Protein AF-A0A6P1A971-F1 (afdb_monomer)

Mean predicted aligned error: 12.28 Å

Sequence (184 aa):
MSAILVPFVPIRNNEQSSGISKDYGKLERASTLAREHYDSRLSNFSELIFLELVNCQSFEDLKKRIHNISEKIEDGERVLNNIDLKFLSSTLRYSNCLFFSIFVQLLEPMLENQYYNQFAQSMVRLLLVDNRATARYAALEIIGSGLGTSQVADNLLREALFFLKDETEIYISKYLERLKGTDG

pLDDT: mean 81.29, std 18.76, range [33.47, 98.12]

Structure (mmCIF, N/CA/C/O backbone):
data_AF-A0A6P1A971-F1
#
_entry.id   AF-A0A6P1A971-F1
#
loop_
_atom_site.group_PDB
_atom_site.id
_atom_site.type_symbol
_atom_site.label_atom_id
_atom_site.label_alt_id
_atom_site.label_comp_id
_atom_site.label_asym_id
_atom_site.label_entity_id
_atom_site.label_seq_id
_atom_site.pdbx_PDB_ins_code
_atom_site.Cartn_x
_atom_site.Cartn_y
_atom_site.Cartn_z
_atom_site.occupancy
_atom_site.B_iso_or_equiv
_atom_site.auth_seq_id
_atom_site.auth_comp_id
_atom_site.auth_asym_id
_atom_site.auth_atom_id
_atom_site.pdbx_PDB_model_num
ATOM 1 N N . MET A 1 1 ? -6.879 -27.256 -25.816 1.00 40.03 1 MET A N 1
ATOM 2 C CA . MET A 1 1 ? -6.198 -26.074 -26.386 1.00 40.03 1 MET A CA 1
ATOM 3 C C . MET A 1 1 ? -5.009 -26.584 -27.176 1.00 40.03 1 MET A C 1
ATOM 5 O O . MET A 1 1 ? -4.079 -27.106 -26.578 1.00 40.03 1 MET A O 1
ATOM 9 N N . SER A 1 2 ? -5.119 -26.578 -28.504 1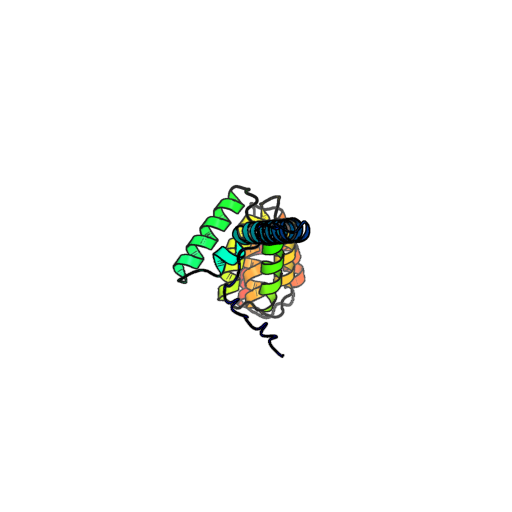.00 33.47 2 SER A N 1
ATOM 10 C CA . SER A 1 2 ? -4.158 -27.217 -29.411 1.00 33.47 2 SER A CA 1
ATOM 11 C C . SER A 1 2 ? -2.983 -26.285 -29.686 1.00 33.47 2 SER A C 1
ATOM 13 O O . SER A 1 2 ? -3.183 -25.181 -30.186 1.00 33.47 2 SER A O 1
ATOM 15 N N . ALA A 1 3 ? -1.771 -26.733 -29.364 1.00 37.16 3 ALA A N 1
ATOM 16 C CA . ALA A 1 3 ? -0.545 -26.057 -29.761 1.00 37.16 3 ALA A CA 1
ATOM 17 C C . ALA A 1 3 ? -0.317 -26.306 -31.260 1.00 37.16 3 ALA A C 1
ATOM 19 O O . ALA A 1 3 ? -0.236 -27.456 -31.694 1.00 37.16 3 ALA A O 1
ATOM 20 N N . ILE A 1 4 ? -0.240 -25.243 -32.059 1.00 35.34 4 ILE A N 1
ATOM 21 C CA . ILE A 1 4 ? 0.144 -25.346 -33.468 1.00 35.34 4 ILE A CA 1
ATOM 22 C C . ILE A 1 4 ? 1.674 -25.404 -33.503 1.00 35.34 4 ILE A C 1
ATOM 24 O O . ILE A 1 4 ? 2.349 -24.382 -33.409 1.00 35.34 4 ILE A O 1
ATOM 28 N N . LEU A 1 5 ? 2.218 -26.619 -33.593 1.00 35.56 5 LEU A N 1
ATOM 29 C CA . LEU A 1 5 ? 3.606 -26.859 -33.981 1.00 35.56 5 LEU A CA 1
ATOM 30 C C . LEU A 1 5 ? 3.756 -26.506 -35.464 1.00 35.56 5 LEU A C 1
ATOM 32 O O . LEU A 1 5 ? 3.199 -27.183 -36.327 1.00 35.56 5 LEU A O 1
ATOM 36 N N . VAL A 1 6 ? 4.516 -25.455 -35.765 1.00 36.34 6 VAL A N 1
ATOM 37 C CA . VAL A 1 6 ? 4.974 -25.183 -37.131 1.00 36.34 6 VAL A CA 1
ATOM 38 C C . VAL A 1 6 ? 6.186 -26.087 -37.394 1.00 36.34 6 VAL A C 1
ATOM 40 O O . VAL A 1 6 ? 7.139 -26.041 -36.613 1.00 36.34 6 VAL A O 1
ATOM 43 N N . PRO A 1 7 ? 6.182 -26.939 -38.434 1.00 37.41 7 PRO A N 1
ATOM 44 C CA . PRO A 1 7 ? 7.287 -27.855 -38.674 1.00 37.41 7 PRO A CA 1
ATOM 45 C C . PRO A 1 7 ? 8.508 -27.098 -39.205 1.00 37.41 7 PRO A C 1
ATOM 47 O O . PRO A 1 7 ? 8.427 -26.331 -40.163 1.00 37.41 7 PRO A O 1
ATOM 50 N N . PHE A 1 8 ? 9.657 -27.354 -38.582 1.00 37.41 8 PHE A N 1
ATOM 51 C CA . PHE A 1 8 ? 10.965 -26.912 -39.049 1.00 37.41 8 PHE A CA 1
ATOM 52 C C . PHE A 1 8 ? 11.361 -27.781 -40.251 1.00 37.41 8 PHE A C 1
ATOM 54 O O . PHE A 1 8 ? 11.625 -28.973 -40.097 1.00 37.41 8 PHE A O 1
ATOM 61 N N . VAL A 1 9 ? 11.365 -27.211 -41.456 1.00 35.94 9 VAL A N 1
ATOM 62 C CA . VAL A 1 9 ? 11.841 -27.898 -42.665 1.00 35.94 9 VAL A CA 1
ATOM 63 C C . VAL A 1 9 ? 13.307 -27.516 -42.879 1.00 35.94 9 VAL A C 1
ATOM 65 O O . VAL A 1 9 ? 13.581 -26.350 -43.170 1.00 35.94 9 VAL A O 1
ATOM 68 N N . PRO A 1 10 ? 14.273 -28.443 -42.744 1.00 36.91 10 PRO A N 1
ATOM 69 C CA . PRO A 1 10 ? 15.661 -28.139 -43.053 1.00 36.91 10 PRO A CA 1
ATOM 70 C C . PRO A 1 10 ? 15.838 -28.093 -44.576 1.00 36.91 10 PRO A C 1
ATOM 72 O O . PRO A 1 10 ? 15.641 -29.091 -45.271 1.00 36.91 10 PRO A O 1
ATOM 75 N N . ILE A 1 11 ? 16.211 -26.927 -45.102 1.00 41.53 11 ILE A N 1
ATOM 76 C CA . ILE A 1 11 ? 16.534 -26.749 -46.520 1.00 41.53 11 ILE A CA 1
ATOM 77 C C . ILE A 1 11 ? 17.904 -27.392 -46.776 1.00 41.53 11 ILE A C 1
ATOM 79 O O . ILE A 1 11 ? 18.927 -26.933 -46.271 1.00 41.53 11 ILE A O 1
ATOM 83 N N . ARG A 1 12 ? 17.920 -28.483 -47.552 1.00 35.75 12 ARG A N 1
ATOM 84 C CA . ARG A 1 12 ? 19.145 -29.054 -48.127 1.00 35.75 12 ARG A CA 1
ATOM 85 C C . ARG A 1 12 ? 19.678 -28.101 -49.196 1.00 35.75 12 ARG A C 1
ATOM 87 O O . ARG A 1 12 ? 18.977 -27.804 -50.157 1.00 35.75 12 ARG A O 1
ATOM 94 N N . ASN A 1 13 ? 20.930 -27.682 -49.031 1.00 51.44 13 ASN A N 1
ATOM 95 C CA . ASN A 1 13 ? 21.699 -26.982 -50.053 1.00 51.44 13 ASN A CA 1
ATOM 96 C C . ASN A 1 13 ? 21.811 -27.845 -51.311 1.00 51.44 13 ASN A C 1
ATOM 98 O O . ASN A 1 13 ? 22.327 -28.959 -51.236 1.00 51.44 13 ASN A O 1
ATOM 102 N N . ASN A 1 14 ? 21.398 -27.302 -52.451 1.00 39.72 14 ASN A N 1
ATOM 103 C CA . ASN A 1 14 ? 22.115 -27.506 -53.699 1.00 39.72 14 ASN A CA 1
ATOM 104 C C . ASN A 1 14 ? 21.774 -26.400 -54.702 1.00 39.72 14 ASN A C 1
ATOM 106 O O . ASN A 1 14 ? 20.627 -25.984 -54.819 1.00 39.72 14 ASN A O 1
ATOM 110 N N . GLU A 1 15 ? 22.822 -26.005 -55.421 1.00 38.22 15 GLU A N 1
ATOM 111 C CA . GLU A 1 15 ? 22.854 -25.184 -56.633 1.00 38.22 15 GLU A CA 1
ATOM 112 C C . GLU A 1 15 ? 22.905 -23.656 -56.468 1.00 38.22 15 GLU A C 1
ATOM 114 O O . GLU A 1 15 ? 21.970 -22.958 -56.080 1.00 38.22 15 GLU A O 1
ATOM 119 N N . GLN A 1 16 ? 24.090 -23.151 -56.823 1.00 47.94 16 GLN A N 1
ATOM 120 C CA . GLN A 1 16 ? 24.422 -21.760 -57.072 1.00 47.94 16 GLN A CA 1
ATOM 121 C C . GLN A 1 16 ? 23.465 -21.167 -58.117 1.00 47.94 16 GLN A C 1
ATOM 123 O O . GLN A 1 16 ? 23.541 -21.499 -59.297 1.00 47.94 16 GLN A O 1
ATOM 128 N N . SER A 1 17 ? 22.633 -20.213 -57.706 1.00 42.00 17 SER A N 1
ATOM 129 C CA . SER A 1 17 ? 22.129 -19.185 -58.615 1.00 42.00 17 SER A CA 1
ATOM 130 C C . SER A 1 17 ? 22.307 -17.819 -57.955 1.00 42.00 17 SER A C 1
ATOM 132 O O . SER A 1 17 ? 21.813 -17.548 -56.861 1.00 42.00 17 SER A O 1
ATOM 134 N N . SER A 1 18 ? 23.097 -16.963 -58.599 1.00 50.31 18 SER A N 1
ATOM 135 C CA . SER A 1 18 ? 23.403 -15.599 -58.166 1.00 50.31 18 SER A CA 1
ATOM 136 C C . SER A 1 18 ? 22.252 -14.648 -58.507 1.00 50.31 18 SER A C 1
ATOM 138 O O . SER A 1 18 ? 22.423 -13.671 -59.235 1.00 50.31 18 SER A O 1
ATOM 140 N N . GLY A 1 19 ? 21.055 -14.959 -58.018 1.00 45.16 19 GLY A N 1
ATOM 141 C CA . GLY A 1 19 ? 19.863 -14.142 -58.190 1.00 45.16 19 GLY A CA 1
ATOM 142 C C . GLY A 1 19 ? 19.277 -13.812 -56.832 1.00 45.16 19 GLY A C 1
ATOM 143 O O . GLY A 1 19 ? 18.366 -14.497 -56.377 1.00 45.16 19 GLY A O 1
ATOM 144 N N . ILE A 1 20 ? 19.778 -12.761 -56.176 1.00 54.09 20 ILE A N 1
ATOM 145 C CA . ILE A 1 20 ? 19.080 -12.182 -55.024 1.00 54.09 20 ILE A CA 1
ATOM 146 C C . ILE A 1 20 ? 17.772 -11.611 -55.576 1.00 54.09 20 ILE A C 1
ATOM 148 O O . ILE A 1 20 ? 17.730 -10.510 -56.129 1.00 54.09 20 ILE A O 1
ATOM 152 N N . SER A 1 21 ? 16.708 -12.413 -55.510 1.00 60.31 21 SER A N 1
ATOM 153 C CA . SER A 1 21 ? 15.365 -11.990 -55.884 1.00 60.31 21 SER A CA 1
ATOM 154 C C . SER A 1 21 ? 15.024 -10.719 -55.106 1.00 60.31 21 SER A C 1
ATOM 156 O O . SER A 1 21 ? 15.310 -10.620 -53.910 1.00 60.31 21 SER A O 1
ATOM 158 N N . LYS A 1 22 ? 14.364 -9.753 -55.759 1.00 58.91 22 LYS A N 1
ATOM 159 C CA . LYS A 1 22 ? 13.812 -8.554 -55.097 1.00 58.91 22 LYS A CA 1
ATOM 160 C C . LYS A 1 22 ? 12.940 -8.912 -53.886 1.00 58.91 22 LYS A C 1
ATOM 162 O O . LYS A 1 22 ? 12.751 -8.073 -53.009 1.00 58.91 22 LYS A O 1
ATOM 167 N N . ASP A 1 23 ? 12.435 -10.140 -53.831 1.00 63.16 23 ASP A N 1
ATOM 168 C CA . ASP A 1 23 ? 11.626 -10.644 -52.729 1.00 63.16 23 ASP A CA 1
ATOM 169 C C . ASP A 1 23 ? 12.459 -11.118 -51.531 1.00 63.16 23 ASP A C 1
ATOM 171 O O . ASP A 1 23 ? 11.986 -10.997 -50.405 1.00 63.16 23 ASP A O 1
ATOM 175 N N . TYR A 1 24 ? 13.723 -11.522 -51.722 1.00 67.56 24 TYR A N 1
ATOM 176 C CA . TYR A 1 24 ? 14.636 -11.822 -50.611 1.00 67.56 24 TYR A CA 1
ATOM 177 C C . TYR A 1 24 ? 14.925 -10.563 -49.784 1.00 67.56 24 TYR A C 1
ATOM 179 O O . TYR A 1 24 ? 14.773 -10.571 -48.567 1.00 67.56 24 TYR A O 1
ATOM 187 N N . GLY A 1 25 ? 15.216 -9.435 -50.444 1.00 72.81 25 GLY A N 1
ATOM 188 C CA . GLY A 1 25 ? 15.437 -8.158 -49.753 1.00 72.81 25 GLY A CA 1
ATOM 189 C C . GLY A 1 25 ? 14.187 -7.606 -49.051 1.00 72.81 25 GLY A C 1
ATOM 190 O O . GLY A 1 25 ? 14.301 -6.897 -48.053 1.00 72.81 25 GLY A 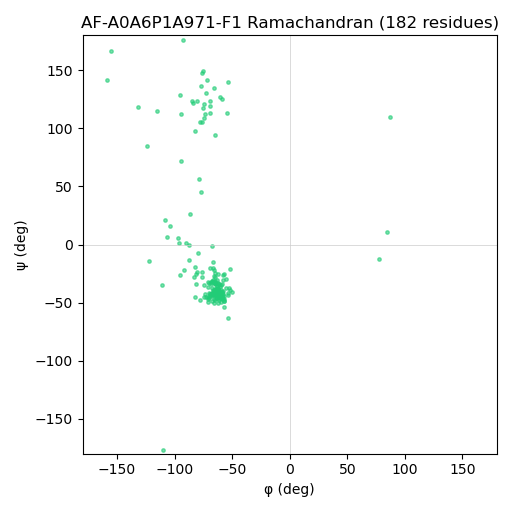O 1
ATOM 191 N N . LYS A 1 26 ? 12.978 -7.936 -49.531 1.00 79.12 26 LYS A N 1
ATOM 192 C CA . LYS A 1 26 ? 11.725 -7.611 -48.823 1.00 79.12 26 LYS A CA 1
ATOM 193 C C . LYS A 1 26 ? 11.531 -8.501 -47.597 1.00 79.12 26 LYS A C 1
ATOM 195 O O . LYS A 1 26 ? 11.128 -7.993 -46.555 1.00 79.12 26 LYS A O 1
ATOM 200 N N . LEU A 1 27 ? 11.819 -9.797 -47.724 1.00 71.94 27 LEU A N 1
ATOM 201 C CA . LEU A 1 27 ? 11.714 -10.765 -46.634 1.00 71.94 27 LEU A CA 1
ATOM 202 C C . LEU A 1 27 ? 12.703 -10.439 -45.508 1.00 71.94 27 LEU A C 1
ATOM 204 O O . LEU A 1 27 ? 12.327 -10.435 -44.342 1.00 71.94 27 LEU A O 1
ATOM 208 N N . GLU A 1 28 ? 13.938 -10.088 -45.863 1.00 76.06 28 GLU A N 1
ATOM 209 C CA . GLU A 1 28 ? 14.978 -9.680 -44.919 1.00 76.06 28 GLU A CA 1
ATOM 210 C C . GLU A 1 28 ? 14.586 -8.396 -44.176 1.00 76.06 28 GLU A C 1
ATOM 212 O O . GLU A 1 28 ? 14.614 -8.372 -42.950 1.00 76.06 28 GLU A O 1
ATOM 217 N N . ARG A 1 29 ? 14.090 -7.364 -44.877 1.00 80.69 29 ARG A N 1
ATOM 218 C CA . ARG A 1 29 ? 13.573 -6.145 -44.223 1.00 80.69 29 ARG A CA 1
ATOM 219 C C . ARG A 1 29 ? 12.376 -6.419 -43.320 1.00 80.69 29 ARG A C 1
ATOM 221 O O . ARG A 1 29 ? 12.309 -5.860 -42.232 1.00 80.69 29 ARG A O 1
ATOM 228 N N . ALA A 1 30 ? 11.435 -7.258 -43.752 1.00 77.44 30 ALA A N 1
ATOM 229 C CA . ALA A 1 30 ? 10.282 -7.628 -42.936 1.00 77.44 30 ALA A CA 1
ATOM 230 C C . ALA A 1 30 ? 10.710 -8.400 -41.677 1.00 77.44 30 ALA A C 1
ATOM 232 O O . ALA A 1 30 ? 10.185 -8.141 -40.598 1.00 77.44 30 ALA A O 1
ATOM 233 N N . SER A 1 31 ? 11.698 -9.292 -41.798 1.00 72.62 31 SER A N 1
ATOM 234 C CA . SER A 1 31 ? 12.286 -10.020 -40.671 1.00 72.62 31 SER A CA 1
ATOM 235 C C . SER A 1 31 ? 13.011 -9.085 -39.703 1.00 72.62 31 SER A C 1
ATOM 237 O O . SER A 1 31 ? 12.844 -9.219 -38.493 1.00 72.62 31 SER A O 1
ATOM 239 N N . THR A 1 32 ? 13.793 -8.129 -40.209 1.00 84.12 32 THR A N 1
ATOM 240 C CA . THR A 1 32 ? 14.498 -7.143 -39.379 1.00 84.12 32 THR A CA 1
ATOM 241 C C . THR A 1 32 ? 13.516 -6.227 -38.657 1.00 84.12 32 THR A C 1
ATOM 243 O O . THR A 1 32 ? 13.604 -6.105 -37.443 1.00 84.12 32 THR A O 1
ATOM 246 N N . LEU A 1 33 ? 12.506 -5.690 -39.349 1.00 84.75 33 LEU A N 1
ATOM 247 C CA . LEU A 1 33 ? 11.461 -4.867 -38.728 1.00 84.75 33 LEU A CA 1
ATOM 248 C C . LEU A 1 33 ? 10.651 -5.646 -37.685 1.00 84.75 33 LEU A C 1
ATOM 250 O O . LEU A 1 33 ? 10.326 -5.111 -36.628 1.00 84.75 33 LEU A O 1
ATOM 254 N N . ALA A 1 34 ? 10.330 -6.915 -37.952 1.00 70.44 34 ALA A N 1
ATOM 255 C CA . ALA A 1 34 ? 9.643 -7.768 -36.986 1.00 70.44 34 ALA A CA 1
ATOM 256 C C . ALA A 1 34 ? 10.504 -8.019 -35.740 1.00 70.44 34 ALA A C 1
ATOM 258 O O . ALA A 1 34 ? 9.979 -8.017 -34.627 1.00 70.44 34 ALA A O 1
ATOM 259 N N . ARG A 1 35 ? 11.818 -8.193 -35.920 1.00 70.25 35 ARG A N 1
ATOM 260 C CA . ARG A 1 35 ? 12.777 -8.378 -34.830 1.00 70.25 35 ARG A CA 1
ATOM 261 C C . ARG A 1 35 ? 12.983 -7.098 -34.025 1.00 70.25 35 ARG A C 1
ATOM 263 O O . ARG A 1 35 ? 12.866 -7.151 -32.814 1.00 70.25 35 ARG A O 1
ATOM 270 N N . GLU A 1 36 ? 13.160 -5.950 -34.669 1.00 76.06 36 GLU A N 1
ATOM 271 C CA . GLU A 1 36 ? 13.239 -4.638 -34.007 1.00 76.06 36 GLU A CA 1
ATOM 272 C C . GLU A 1 36 ? 11.951 -4.311 -33.237 1.00 76.06 36 GLU A C 1
ATOM 274 O O . GLU A 1 36 ? 11.985 -3.826 -32.106 1.00 76.06 36 GLU A O 1
ATOM 279 N N . HIS A 1 37 ? 10.788 -4.630 -33.809 1.00 69.94 37 HIS A N 1
ATOM 280 C CA . HIS A 1 37 ? 9.503 -4.475 -33.131 1.00 69.94 37 HIS A CA 1
ATOM 281 C C . HIS A 1 37 ? 9.345 -5.445 -31.943 1.00 69.94 37 HIS A C 1
ATOM 283 O O . HIS A 1 37 ? 8.697 -5.116 -30.951 1.00 69.94 37 HIS A O 1
ATOM 289 N N . TYR A 1 38 ? 9.930 -6.641 -32.015 1.00 60.09 38 TYR A N 1
ATOM 290 C CA . TYR A 1 38 ? 9.940 -7.595 -30.905 1.00 60.09 38 TYR A CA 1
ATOM 291 C C . TYR A 1 38 ? 10.920 -7.179 -29.799 1.00 60.09 38 TYR A C 1
ATOM 293 O O . TYR A 1 38 ? 10.537 -7.153 -28.631 1.00 60.09 38 TYR A O 1
ATOM 301 N N . ASP A 1 39 ? 12.133 -6.771 -30.165 1.00 61.28 39 ASP A N 1
ATOM 302 C CA . ASP A 1 39 ? 13.189 -6.340 -29.248 1.00 61.28 39 ASP A CA 1
ATOM 303 C C . ASP A 1 39 ? 12.808 -5.031 -28.537 1.00 61.28 39 ASP A C 1
ATOM 305 O O . ASP A 1 39 ? 12.990 -4.924 -27.329 1.00 61.28 39 ASP A O 1
ATOM 309 N N . SER A 1 40 ? 12.167 -4.081 -29.232 1.00 62.94 40 SER A N 1
ATOM 310 C CA . SER A 1 40 ? 11.607 -2.866 -28.608 1.00 62.94 40 SER A CA 1
ATOM 311 C C . SER A 1 40 ? 10.430 -3.153 -27.672 1.00 62.94 40 SER A C 1
ATOM 313 O O . SER A 1 40 ? 10.237 -2.464 -26.673 1.00 62.94 40 SER A O 1
ATOM 315 N N . ARG A 1 41 ? 9.631 -4.193 -27.939 1.00 58.16 41 ARG A N 1
ATOM 316 C CA . ARG A 1 41 ? 8.620 -4.647 -26.974 1.00 58.16 41 ARG A CA 1
ATOM 317 C C . ARG A 1 41 ? 9.272 -5.300 -25.763 1.00 58.16 41 ARG A C 1
ATOM 319 O O . ARG A 1 41 ? 8.838 -5.027 -24.652 1.00 58.16 41 ARG A O 1
ATOM 326 N N . LEU A 1 42 ? 10.301 -6.121 -25.958 1.00 53.12 42 LEU A N 1
ATOM 327 C CA . LEU A 1 42 ? 11.057 -6.767 -24.882 1.00 53.12 42 LEU A CA 1
ATOM 328 C C . LEU A 1 42 ? 11.816 -5.771 -24.006 1.00 53.12 42 LEU A C 1
ATOM 330 O O . LEU A 1 42 ? 11.813 -5.948 -22.7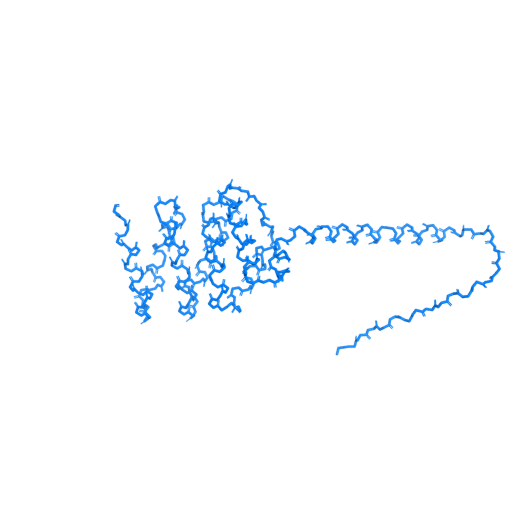91 1.00 53.12 42 LEU A O 1
ATOM 334 N N . SER A 1 43 ? 12.393 -4.709 -24.575 1.00 53.03 43 SER A N 1
ATOM 335 C CA . SER A 1 43 ? 13.011 -3.636 -23.788 1.00 53.03 43 SER A CA 1
ATOM 336 C C . SER A 1 43 ? 11.979 -2.943 -22.896 1.00 53.03 43 SER A C 1
ATOM 338 O O . SER A 1 43 ? 12.226 -2.749 -21.709 1.00 53.03 43 SER A O 1
ATOM 340 N N . ASN A 1 44 ? 10.769 -2.707 -23.415 1.00 52.47 44 ASN A N 1
ATOM 341 C CA . ASN A 1 44 ? 9.658 -2.181 -22.614 1.00 52.47 44 ASN A CA 1
ATOM 342 C C . ASN A 1 44 ? 9.201 -3.162 -21.515 1.00 52.47 44 ASN A C 1
ATOM 344 O O . ASN A 1 44 ? 8.622 -2.736 -20.520 1.00 52.47 44 ASN A O 1
ATOM 348 N N . PHE A 1 45 ? 9.441 -4.470 -21.679 1.00 50.78 45 PHE A N 1
ATOM 349 C CA . PHE A 1 45 ? 9.194 -5.468 -20.633 1.00 50.78 45 PHE A CA 1
ATOM 350 C C . PHE A 1 45 ? 10.334 -5.537 -19.606 1.00 50.78 45 PHE A C 1
ATOM 352 O O . PHE A 1 45 ? 10.060 -5.755 -18.432 1.00 50.78 45 PHE A O 1
ATOM 359 N N . SER A 1 46 ? 11.594 -5.318 -20.002 1.00 49.56 46 SER A N 1
ATOM 360 C CA . SER A 1 46 ? 12.736 -5.305 -19.071 1.00 49.56 46 SER A CA 1
ATOM 361 C C . SER A 1 46 ? 12.714 -4.146 -18.068 1.00 49.56 46 SER A C 1
ATOM 363 O O . SER A 1 46 ? 13.396 -4.215 -17.053 1.00 49.56 46 SER A O 1
ATOM 365 N N . GLU A 1 47 ? 11.892 -3.125 -18.320 1.00 61.47 47 GLU A N 1
ATOM 366 C CA . GLU A 1 47 ? 11.631 -2.003 -17.409 1.00 61.47 47 GLU A CA 1
ATOM 367 C C . GLU A 1 47 ? 10.448 -2.253 -16.453 1.00 61.47 47 GLU A C 1
ATOM 369 O O . GLU A 1 47 ? 10.096 -1.377 -15.664 1.00 61.47 47 GLU A O 1
ATOM 374 N N . LEU A 1 48 ? 9.797 -3.425 -16.507 1.00 69.75 48 LEU A N 1
ATOM 375 C CA . LEU A 1 48 ? 8.721 -3.747 -15.569 1.00 69.75 48 LEU A CA 1
ATOM 376 C C . LEU A 1 48 ? 9.303 -4.124 -14.211 1.00 69.75 48 LEU A C 1
ATOM 378 O O . LEU A 1 48 ? 9.754 -5.255 -14.004 1.00 69.75 48 LEU A O 1
ATOM 382 N N . ILE A 1 49 ? 9.186 -3.208 -13.255 1.00 75.00 49 ILE A N 1
ATOM 383 C CA . ILE A 1 49 ? 9.499 -3.468 -11.846 1.00 75.00 49 ILE A CA 1
ATOM 384 C C . ILE A 1 49 ? 8.712 -4.671 -11.323 1.00 75.00 49 ILE A C 1
ATOM 386 O O . ILE A 1 49 ? 9.201 -5.437 -10.493 1.00 75.00 49 ILE A O 1
ATOM 390 N N . PHE A 1 50 ? 7.518 -4.926 -11.856 1.00 71.62 50 PHE A N 1
ATOM 391 C CA . PHE A 1 50 ? 6.793 -6.130 -11.496 1.00 71.62 50 PHE A CA 1
ATOM 392 C C . PHE A 1 50 ? 7.547 -7.434 -11.843 1.00 71.62 50 PHE A C 1
ATOM 394 O O . PHE A 1 50 ? 7.569 -8.358 -11.027 1.00 71.62 50 PHE A O 1
ATOM 401 N N . LEU A 1 51 ? 8.199 -7.518 -13.011 1.00 68.69 51 LEU A N 1
ATOM 402 C CA . LEU A 1 51 ? 9.018 -8.686 -13.368 1.00 68.69 51 LEU A CA 1
ATOM 403 C C . LEU A 1 51 ? 10.225 -8.823 -12.438 1.00 68.69 51 LEU A C 1
ATOM 405 O O . LEU A 1 51 ? 10.609 -9.939 -12.084 1.00 68.69 51 LEU A O 1
ATOM 409 N N . GLU A 1 52 ? 10.774 -7.695 -11.991 1.00 70.25 52 GLU A N 1
ATOM 410 C CA . GLU A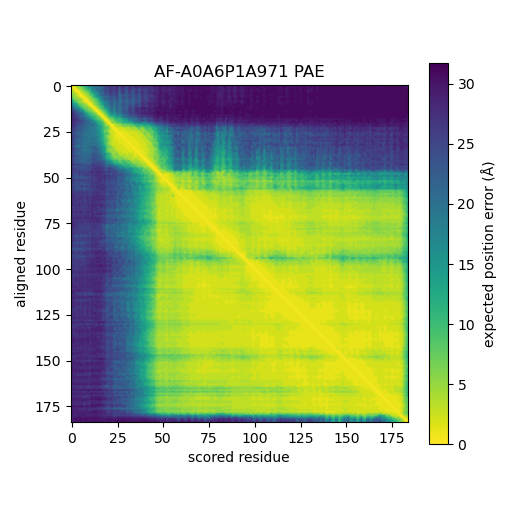 1 52 ? 11.843 -7.659 -10.999 1.00 70.25 52 GLU A CA 1
ATOM 411 C C . GLU A 1 52 ? 11.404 -8.256 -9.650 1.00 70.25 52 GLU A C 1
ATOM 413 O O . GLU A 1 52 ? 12.188 -8.976 -9.022 1.00 70.25 52 GLU A O 1
ATOM 418 N N . LEU A 1 53 ? 10.153 -8.017 -9.238 1.00 73.38 53 LEU A N 1
ATOM 419 C CA . LEU A 1 53 ? 9.565 -8.538 -8.001 1.00 73.38 53 LEU A CA 1
ATOM 420 C C . LEU A 1 53 ? 9.222 -10.034 -8.069 1.00 73.38 53 LEU A C 1
ATOM 422 O O . LEU A 1 53 ? 9.365 -10.735 -7.070 1.00 73.38 53 LEU A O 1
ATOM 426 N N . VAL A 1 54 ? 8.789 -10.566 -9.217 1.00 72.56 54 VAL A N 1
ATOM 427 C CA . VAL A 1 54 ? 8.491 -12.013 -9.330 1.00 72.56 54 VAL A CA 1
ATOM 428 C C . VAL A 1 54 ? 9.712 -12.882 -9.583 1.00 72.56 54 VAL A C 1
ATOM 430 O O . VAL A 1 54 ? 9.664 -14.078 -9.311 1.00 72.56 54 VAL A O 1
ATOM 433 N N . ASN A 1 55 ? 10.811 -12.304 -10.065 1.00 76.25 55 ASN A N 1
ATOM 434 C CA . ASN A 1 55 ? 12.050 -13.032 -10.334 1.00 76.25 55 ASN A CA 1
ATOM 435 C C . ASN A 1 55 ? 12.972 -13.147 -9.101 1.00 76.25 55 ASN A C 1
ATOM 437 O O . ASN A 1 55 ? 14.193 -13.239 -9.230 1.00 76.25 55 ASN A O 1
ATOM 441 N N . CYS A 1 56 ? 12.403 -13.107 -7.895 1.00 78.38 56 CYS A N 1
ATOM 442 C CA . CYS A 1 56 ? 13.168 -13.223 -6.658 1.00 78.38 56 CYS A CA 1
ATOM 443 C C . CYS A 1 56 ? 13.561 -14.676 -6.387 1.00 78.38 56 CYS A C 1
ATOM 445 O O . CYS A 1 56 ? 12.739 -15.587 -6.483 1.00 78.38 56 CYS A O 1
ATOM 447 N N . GLN A 1 57 ? 14.809 -14.890 -5.973 1.00 81.12 57 GLN A N 1
ATOM 448 C CA . GLN A 1 57 ? 15.308 -16.233 -5.635 1.00 81.12 57 GLN A CA 1
ATOM 449 C C . GLN A 1 57 ? 15.040 -16.623 -4.174 1.00 81.12 57 GLN A C 1
ATOM 451 O O . GLN A 1 57 ? 15.187 -17.784 -3.796 1.00 81.12 57 GLN A O 1
ATOM 456 N N . SER A 1 58 ? 14.660 -15.655 -3.336 1.00 86.00 58 SER A N 1
ATOM 457 C CA . SER A 1 58 ? 14.350 -15.860 -1.921 1.00 86.00 58 SER A CA 1
ATOM 458 C C . SER A 1 58 ? 13.407 -14.777 -1.392 1.00 86.00 58 SER A C 1
ATOM 460 O O . SER A 1 58 ? 13.224 -13.731 -2.015 1.00 86.00 58 SER A O 1
ATOM 462 N N . PHE A 1 59 ? 12.835 -15.008 -0.209 1.00 81.75 59 PHE A N 1
ATOM 463 C CA . PHE A 1 59 ? 12.011 -14.008 0.474 1.00 81.75 59 PHE A CA 1
ATOM 464 C C . PHE A 1 59 ? 12.809 -12.762 0.900 1.00 81.75 59 PHE A C 1
ATOM 466 O O . PHE A 1 59 ? 12.282 -11.655 0.855 1.00 81.75 59 PHE A O 1
ATOM 473 N N . GLU A 1 60 ? 14.084 -12.918 1.260 1.00 86.06 60 GLU A N 1
ATOM 474 C CA . GLU A 1 60 ? 14.948 -11.781 1.609 1.00 86.06 60 GLU A CA 1
ATOM 475 C C . GLU A 1 60 ? 15.316 -10.936 0.380 1.00 86.06 60 GLU A C 1
ATOM 477 O O . GLU A 1 60 ? 15.339 -9.710 0.462 1.00 86.06 60 GLU A O 1
ATOM 482 N N . ASP A 1 61 ? 15.520 -11.568 -0.781 1.00 86.62 61 ASP A N 1
ATOM 483 C CA . ASP A 1 61 ? 15.694 -10.861 -2.061 1.00 86.62 61 ASP A CA 1
ATOM 484 C C . ASP A 1 61 ? 14.441 -10.038 -2.408 1.00 86.62 61 ASP A C 1
ATOM 486 O O . ASP A 1 61 ? 14.537 -8.857 -2.742 1.00 86.62 61 ASP A O 1
ATOM 490 N N . LEU A 1 62 ? 13.254 -10.626 -2.217 1.00 86.19 62 LEU A N 1
ATOM 491 C CA . LEU A 1 62 ? 11.983 -9.930 -2.410 1.00 86.19 62 LEU A CA 1
ATOM 492 C C . LEU A 1 62 ? 11.851 -8.703 -1.502 1.00 86.19 62 LEU A C 1
ATOM 494 O O . LEU A 1 62 ? 11.557 -7.616 -1.995 1.00 86.19 62 LEU A O 1
ATOM 498 N N . LYS A 1 63 ? 12.108 -8.851 -0.196 1.00 85.88 63 LYS A N 1
ATOM 499 C CA . LYS A 1 63 ? 12.084 -7.723 0.750 1.00 85.88 63 LYS A CA 1
ATOM 500 C C . LYS A 1 63 ? 13.038 -6.613 0.337 1.00 85.88 63 LYS A C 1
ATOM 502 O O . LYS A 1 63 ? 12.644 -5.453 0.323 1.00 85.88 63 LYS A O 1
ATOM 507 N N . LYS A 1 64 ? 14.277 -6.963 -0.017 1.00 88.75 64 LYS A N 1
ATOM 508 C CA . LYS A 1 64 ? 15.294 -5.984 -0.404 1.00 88.75 64 LYS A CA 1
ATOM 509 C C . LYS A 1 64 ? 14.868 -5.191 -1.638 1.00 88.75 64 LYS A C 1
ATOM 511 O O . LYS A 1 64 ? 15.043 -3.981 -1.675 1.00 88.75 64 LYS A O 1
ATOM 516 N N . ARG A 1 65 ? 14.283 -5.854 -2.636 1.00 89.31 65 ARG A N 1
ATOM 517 C CA . ARG A 1 65 ? 13.790 -5.179 -3.845 1.00 89.31 65 ARG A CA 1
ATOM 518 C C . ARG A 1 65 ? 12.609 -4.271 -3.554 1.00 89.31 65 ARG A C 1
ATOM 520 O O . ARG A 1 65 ? 12.609 -3.144 -4.027 1.00 89.31 65 ARG A O 1
ATOM 527 N N . ILE A 1 66 ? 11.644 -4.738 -2.761 1.00 90.00 66 ILE A N 1
ATOM 528 C CA . ILE A 1 66 ? 10.511 -3.909 -2.329 1.00 90.00 66 ILE A CA 1
ATOM 529 C C . ILE A 1 66 ? 11.022 -2.667 -1.614 1.00 90.00 66 ILE A C 1
ATOM 531 O O . ILE A 1 66 ? 10.636 -1.573 -1.992 1.00 90.00 66 ILE A O 1
ATOM 535 N N . HIS A 1 67 ? 11.936 -2.834 -0.659 1.00 90.69 67 HIS A N 1
ATOM 536 C CA . HIS A 1 67 ? 12.530 -1.722 0.069 1.00 90.69 67 HIS A CA 1
ATOM 537 C C . HIS A 1 67 ? 13.210 -0.717 -0.870 1.00 90.69 67 HIS A C 1
ATOM 539 O O . HIS A 1 67 ? 12.875 0.459 -0.826 1.00 90.69 67 HIS A O 1
ATOM 545 N N . ASN A 1 68 ? 14.048 -1.182 -1.804 1.00 91.06 68 ASN A N 1
ATOM 546 C CA . ASN A 1 68 ? 14.685 -0.309 -2.795 1.00 91.06 68 ASN A CA 1
ATOM 547 C C . ASN A 1 68 ? 13.666 0.443 -3.676 1.00 91.06 68 ASN A C 1
ATOM 549 O O . ASN A 1 68 ? 13.929 1.555 -4.122 1.00 91.06 68 ASN A O 1
ATOM 553 N N . ILE A 1 69 ? 12.531 -0.181 -4.009 1.00 91.50 69 ILE A N 1
ATOM 554 C CA . ILE A 1 69 ? 11.462 0.465 -4.785 1.00 91.50 69 ILE A CA 1
ATOM 555 C C . ILE A 1 69 ? 10.757 1.510 -3.920 1.00 91.50 69 ILE A C 1
ATOM 557 O O . ILE A 1 69 ? 10.522 2.618 -4.394 1.00 91.50 69 ILE A O 1
ATOM 561 N N . SER A 1 70 ? 10.441 1.167 -2.672 1.00 92.12 70 SER A N 1
ATOM 562 C CA . SER A 1 70 ? 9.814 2.062 -1.702 1.00 92.12 70 SER A CA 1
ATOM 563 C C . SER A 1 70 ? 10.664 3.304 -1.444 1.00 92.12 70 SER A C 1
ATOM 565 O O . SER A 1 70 ? 10.122 4.398 -1.540 1.00 92.12 70 SER A O 1
ATOM 567 N N . GLU A 1 71 ? 11.978 3.156 -1.237 1.00 94.25 71 GLU A N 1
ATOM 568 C CA . GLU A 1 71 ? 12.912 4.284 -1.065 1.00 94.25 71 GLU A CA 1
ATOM 569 C C . GLU A 1 71 ? 12.876 5.227 -2.273 1.00 94.25 71 GLU A C 1
ATOM 571 O O . GLU A 1 71 ? 12.701 6.430 -2.124 1.00 94.25 71 GLU A O 1
ATOM 576 N N . LYS A 1 72 ? 12.925 4.692 -3.499 1.00 93.62 72 LYS A N 1
ATOM 577 C CA . LYS A 1 72 ? 12.832 5.535 -4.702 1.00 93.62 72 LYS A CA 1
ATOM 578 C C . LYS A 1 72 ? 11.490 6.258 -4.815 1.00 93.62 72 LYS A C 1
ATOM 580 O O . LYS A 1 72 ? 11.426 7.375 -5.322 1.00 93.62 72 LYS A O 1
ATOM 585 N N . ILE A 1 73 ? 10.396 5.619 -4.396 1.00 94.56 73 ILE A N 1
ATOM 586 C CA . ILE A 1 73 ? 9.079 6.265 -4.368 1.00 94.56 73 ILE A CA 1
ATOM 587 C C . ILE A 1 73 ? 9.067 7.389 -3.326 1.00 94.56 73 ILE A C 1
ATOM 589 O O . ILE A 1 73 ? 8.531 8.458 -3.620 1.00 94.56 73 ILE A O 1
ATOM 593 N N . GLU A 1 74 ? 9.651 7.162 -2.153 1.00 93.56 74 GLU A N 1
ATOM 594 C CA . GLU A 1 74 ? 9.796 8.156 -1.084 1.00 93.56 74 GLU A CA 1
ATOM 595 C C . GLU A 1 74 ? 10.640 9.356 -1.546 1.00 93.56 74 GLU A C 1
ATOM 597 O O . GLU A 1 74 ? 10.229 10.501 -1.372 1.00 93.56 74 GLU A O 1
ATOM 602 N N . ASP A 1 75 ? 11.717 9.103 -2.296 1.00 94.62 75 ASP A N 1
ATOM 603 C CA . ASP A 1 75 ? 12.556 10.120 -2.952 1.00 94.62 75 ASP A CA 1
ATOM 604 C C . ASP A 1 75 ? 11.834 10.884 -4.088 1.00 94.62 75 ASP A C 1
ATOM 606 O O . ASP A 1 75 ? 12.393 11.785 -4.722 1.00 94.62 75 ASP A O 1
ATOM 610 N N . GLY A 1 76 ? 10.571 10.550 -4.370 1.00 92.19 76 GLY A N 1
ATOM 611 C CA . GLY A 1 76 ? 9.743 11.219 -5.370 1.00 92.19 76 GLY A CA 1
ATOM 612 C C . GLY A 1 76 ? 9.941 10.707 -6.798 1.00 92.19 76 GLY A C 1
ATOM 613 O O . GLY A 1 76 ? 9.427 11.316 -7.742 1.00 92.19 76 GLY A O 1
ATOM 614 N N . GLU A 1 77 ? 10.648 9.593 -7.000 1.00 92.62 77 GLU A N 1
ATOM 615 C CA . GLU A 1 77 ? 10.906 9.048 -8.331 1.00 92.62 77 GLU A CA 1
ATOM 616 C C . GLU A 1 77 ? 9.680 8.356 -8.941 1.00 92.62 77 GLU A C 1
ATOM 618 O O . GLU A 1 77 ? 8.845 7.733 -8.275 1.00 92.62 77 GLU A O 1
ATOM 623 N N . ARG A 1 78 ? 9.600 8.401 -10.276 1.00 91.62 78 ARG A N 1
ATOM 624 C CA . ARG A 1 78 ? 8.571 7.692 -11.040 1.00 91.62 78 ARG A CA 1
ATOM 625 C C . ARG A 1 78 ? 9.067 6.322 -11.522 1.00 91.62 78 ARG A C 1
ATOM 627 O O . ARG A 1 78 ? 9.296 6.125 -12.711 1.00 91.62 78 ARG A O 1
ATOM 634 N N . VAL A 1 79 ? 9.212 5.382 -10.592 1.00 90.00 79 VAL A N 1
ATOM 635 C CA . VAL A 1 79 ? 9.726 4.028 -10.873 1.00 90.00 79 VAL A CA 1
ATOM 636 C C . VAL A 1 79 ? 8.699 3.010 -11.401 1.00 90.00 79 VAL A C 1
ATOM 638 O O . VAL A 1 79 ? 9.068 2.109 -12.144 1.00 90.00 79 VAL A O 1
ATOM 641 N N . LEU A 1 80 ? 7.412 3.145 -11.068 1.00 89.12 80 LEU A N 1
ATOM 642 C CA . LEU A 1 80 ? 6.330 2.265 -11.520 1.00 89.12 80 LEU A CA 1
ATOM 643 C C . LEU A 1 80 ? 5.628 2.848 -12.751 1.00 89.12 80 LEU A C 1
ATOM 645 O O . LEU A 1 80 ? 5.148 3.988 -12.748 1.00 89.12 80 LEU A O 1
ATOM 649 N N . ASN A 1 81 ? 5.489 2.042 -13.799 1.00 88.56 81 ASN A N 1
ATOM 650 C CA . ASN A 1 81 ? 4.706 2.420 -14.971 1.00 88.56 81 ASN A CA 1
ATOM 651 C C . ASN A 1 81 ? 3.245 1.934 -14.864 1.00 88.56 81 ASN A C 1
ATOM 653 O O . ASN A 1 81 ? 2.839 1.228 -13.942 1.00 88.56 81 ASN A O 1
ATOM 657 N N . ASN A 1 82 ? 2.416 2.297 -15.846 1.00 87.88 82 ASN A N 1
ATOM 658 C CA . ASN A 1 82 ? 0.993 1.938 -15.845 1.00 87.88 82 ASN A CA 1
ATOM 659 C C . ASN A 1 82 ? 0.730 0.420 -15.886 1.00 87.88 82 ASN A C 1
ATOM 661 O O . ASN A 1 82 ? -0.346 -0.015 -15.477 1.00 87.88 82 ASN A O 1
ATOM 665 N N . ILE A 1 83 ? 1.654 -0.379 -16.425 1.00 86.00 83 ILE A N 1
ATOM 666 C CA . ILE A 1 83 ? 1.544 -1.842 -16.442 1.00 86.00 83 ILE A CA 1
ATOM 667 C C . ILE A 1 83 ? 1.788 -2.380 -15.030 1.00 86.00 83 ILE A C 1
ATOM 669 O O . ILE A 1 83 ? 0.976 -3.177 -14.561 1.00 86.00 83 ILE A O 1
ATOM 673 N N . ASP A 1 84 ? 2.813 -1.884 -14.331 1.00 87.56 84 ASP A N 1
ATOM 674 C CA . ASP A 1 84 ? 3.096 -2.258 -12.938 1.00 87.56 84 ASP A CA 1
ATOM 675 C C . ASP A 1 84 ? 1.907 -1.929 -12.023 1.00 87.56 84 ASP A C 1
ATOM 677 O O . ASP A 1 84 ? 1.441 -2.779 -11.264 1.00 87.56 84 ASP A O 1
ATOM 681 N N . LEU A 1 85 ? 1.334 -0.728 -12.161 1.00 90.06 85 LEU A N 1
ATOM 682 C CA . LEU A 1 85 ? 0.168 -0.300 -11.379 1.00 90.06 85 LEU A CA 1
ATOM 683 C C . LEU A 1 85 ? -1.072 -1.169 -11.652 1.00 90.06 85 LEU A C 1
ATOM 685 O O . LEU A 1 85 ? -1.776 -1.583 -10.727 1.00 90.06 85 LEU A O 1
ATOM 689 N N . LYS A 1 86 ? -1.342 -1.502 -12.922 1.00 87.69 86 LYS A N 1
ATOM 690 C CA . LYS A 1 86 ? -2.438 -2.422 -13.283 1.00 87.69 86 LYS A CA 1
ATOM 691 C C . LYS A 1 86 ? -2.227 -3.808 -12.691 1.00 87.69 86 LYS A C 1
ATOM 693 O O . LYS A 1 86 ? -3.192 -4.448 -12.263 1.00 87.69 86 LYS A O 1
ATOM 698 N N . PHE A 1 87 ? -0.982 -4.269 -12.678 1.00 85.00 87 PHE A N 1
ATOM 699 C CA . PHE A 1 87 ? -0.642 -5.552 -12.104 1.00 85.00 87 PHE A CA 1
ATOM 700 C C . PHE A 1 87 ? -0.872 -5.556 -10.585 1.00 85.00 87 PHE A C 1
ATOM 702 O O . PHE A 1 87 ? -1.606 -6.415 -10.096 1.00 85.00 87 PHE A O 1
ATOM 709 N N . LEU A 1 88 ? -0.345 -4.558 -9.865 1.00 87.00 88 LEU A N 1
ATOM 710 C CA . LEU A 1 88 ? -0.551 -4.377 -8.420 1.00 87.00 88 LEU A CA 1
ATOM 711 C C . LEU A 1 88 ? -2.041 -4.355 -8.048 1.00 87.00 88 LEU A C 1
ATOM 713 O O . LEU A 1 88 ? -2.465 -5.003 -7.093 1.00 87.00 88 LEU A O 1
ATOM 717 N N . SER A 1 89 ? -2.861 -3.655 -8.833 1.00 88.00 89 SER A N 1
ATOM 718 C CA . SER A 1 89 ? -4.312 -3.628 -8.621 1.00 88.00 89 SER A CA 1
ATOM 719 C C . SER A 1 89 ? -4.962 -5.002 -8.821 1.00 88.00 89 SER A C 1
ATOM 721 O O . SER A 1 89 ? -5.835 -5.413 -8.052 1.00 88.00 89 SER A O 1
ATOM 723 N N . SER A 1 90 ? -4.509 -5.753 -9.826 1.00 85.25 90 SER A N 1
ATOM 724 C CA . SER A 1 90 ? -5.063 -7.069 -10.156 1.00 85.25 90 SER A CA 1
ATOM 725 C C . SER A 1 90 ? -4.729 -8.129 -9.104 1.00 85.25 90 SER A C 1
ATOM 727 O O . SER A 1 90 ? -5.547 -9.017 -8.848 1.00 85.25 90 SER A O 1
ATOM 729 N N . THR A 1 91 ? -3.561 -8.043 -8.463 1.00 84.56 91 THR A N 1
ATOM 730 C CA . THR A 1 91 ? -3.148 -9.015 -7.441 1.00 84.56 91 THR A CA 1
ATOM 731 C C . THR A 1 91 ? -3.828 -8.828 -6.102 1.00 84.56 91 THR A C 1
ATOM 733 O O . THR A 1 91 ? -3.977 -9.811 -5.374 1.00 84.56 91 THR A O 1
ATOM 736 N N . LEU A 1 92 ? -4.325 -7.631 -5.790 1.00 84.94 92 LEU A N 1
ATOM 737 C CA . LEU A 1 92 ? -5.033 -7.340 -4.540 1.00 84.94 92 LEU A CA 1
ATOM 738 C C . LEU A 1 92 ? -6.150 -8.356 -4.238 1.00 84.94 92 LEU A C 1
ATOM 740 O O . LEU A 1 92 ? -6.304 -8.839 -3.112 1.00 84.94 92 LEU A O 1
ATOM 744 N N . ARG A 1 93 ? -6.893 -8.750 -5.280 1.00 80.69 93 ARG A N 1
ATOM 745 C CA . ARG A 1 93 ? -8.008 -9.708 -5.185 1.00 80.69 93 ARG A CA 1
ATOM 746 C C . ARG A 1 93 ? -7.570 -11.110 -4.767 1.00 80.69 93 ARG A C 1
ATOM 748 O O . ARG A 1 93 ? -8.323 -11.802 -4.094 1.00 80.69 93 ARG A O 1
ATOM 755 N N . TYR A 1 94 ? -6.360 -11.514 -5.138 1.00 81.00 94 TYR A N 1
ATOM 756 C CA . TYR A 1 94 ? -5.826 -12.861 -4.902 1.00 81.00 94 TYR A CA 1
ATOM 757 C C . TYR A 1 94 ? -4.765 -12.893 -3.798 1.00 81.00 94 TYR A C 1
ATOM 759 O O . TYR A 1 94 ? -4.126 -13.918 -3.569 1.00 81.00 94 TYR A O 1
ATOM 767 N N . SER A 1 95 ? -4.564 -11.765 -3.122 1.00 83.69 95 SER A N 1
ATOM 768 C CA . SER A 1 95 ? -3.502 -11.611 -2.137 1.00 83.69 95 SER A CA 1
ATOM 769 C C . SER A 1 95 ? -3.819 -12.298 -0.815 1.00 83.69 95 SER A C 1
ATOM 771 O O . SER A 1 95 ? -4.969 -12.384 -0.386 1.00 83.69 95 SER A O 1
ATOM 773 N N . ASN A 1 96 ? -2.766 -12.778 -0.167 1.00 84.88 96 ASN A N 1
ATOM 774 C CA . ASN A 1 96 ? -2.789 -13.328 1.183 1.00 84.88 96 ASN A CA 1
ATOM 775 C C . ASN A 1 96 ? -2.065 -12.369 2.147 1.00 84.88 96 ASN A C 1
ATOM 777 O O . ASN A 1 96 ? -1.597 -11.306 1.740 1.00 84.88 96 ASN A O 1
ATOM 781 N N . CYS A 1 97 ? -1.941 -12.755 3.420 1.00 83.50 97 CYS A N 1
ATOM 782 C CA . CYS A 1 97 ? -1.285 -11.940 4.450 1.00 83.50 97 CYS A CA 1
ATOM 783 C C . CYS A 1 97 ? 0.129 -11.479 4.064 1.00 83.50 97 CYS A C 1
ATOM 785 O O . CYS A 1 97 ? 0.497 -10.344 4.350 1.00 83.50 97 CYS A O 1
ATOM 787 N N . LEU A 1 98 ? 0.905 -12.331 3.385 1.00 80.94 98 LEU A N 1
ATOM 788 C CA . LEU A 1 98 ? 2.259 -11.994 2.948 1.00 80.94 98 LEU A CA 1
ATOM 789 C C . LEU A 1 98 ? 2.241 -10.857 1.922 1.00 80.94 98 LEU A C 1
ATOM 791 O O . LEU A 1 98 ? 2.969 -9.881 2.064 1.00 80.94 98 LEU A O 1
ATOM 795 N N . PHE A 1 99 ? 1.369 -10.958 0.918 1.00 83.06 99 PHE A N 1
ATOM 796 C CA . PHE A 1 99 ? 1.226 -9.922 -0.104 1.00 83.06 99 PHE A CA 1
ATOM 797 C C . PHE A 1 99 ? 0.669 -8.614 0.457 1.00 83.06 99 PHE A C 1
ATOM 799 O O . PHE A 1 99 ? 1.055 -7.549 -0.012 1.00 83.06 99 PHE A O 1
ATOM 806 N N . PHE A 1 100 ? -0.171 -8.658 1.494 1.00 89.06 100 PHE A N 1
ATOM 807 C CA . PHE A 1 100 ? -0.597 -7.436 2.175 1.00 89.06 100 PHE A CA 1
ATOM 808 C C . PHE A 1 100 ? 0.565 -6.699 2.841 1.00 89.06 100 PHE A C 1
ATOM 810 O O . PHE A 1 100 ? 0.639 -5.484 2.713 1.00 89.06 100 PHE A O 1
ATOM 817 N N . SER A 1 101 ? 1.522 -7.405 3.448 1.00 86.19 101 SER A N 1
ATOM 818 C CA . SER A 1 101 ? 2.737 -6.768 3.982 1.00 86.19 101 SER A CA 1
ATOM 819 C C . SER A 1 101 ? 3.585 -6.097 2.889 1.00 86.19 101 SER A C 1
ATOM 821 O O . SER A 1 101 ? 4.197 -5.059 3.136 1.00 86.19 101 SER A O 1
ATOM 823 N N . ILE A 1 102 ? 3.592 -6.654 1.674 1.00 86.44 102 ILE A N 1
ATOM 824 C CA . ILE A 1 102 ? 4.252 -6.046 0.508 1.00 86.44 102 ILE A CA 1
ATOM 825 C C . ILE A 1 102 ? 3.504 -4.786 0.063 1.00 86.44 102 ILE A C 1
ATOM 827 O O . ILE A 1 102 ? 4.126 -3.761 -0.200 1.00 86.44 102 ILE A O 1
ATOM 831 N N . PHE A 1 103 ? 2.171 -4.842 0.003 1.00 88.62 103 PHE A N 1
ATOM 832 C CA . PHE A 1 103 ? 1.371 -3.669 -0.340 1.00 88.62 103 PHE A CA 1
ATOM 833 C C . PHE A 1 103 ? 1.532 -2.540 0.661 1.00 88.62 103 PHE A C 1
ATOM 835 O O . PHE A 1 103 ? 1.584 -1.402 0.221 1.00 88.62 103 PHE A O 1
ATOM 842 N N . VAL A 1 104 ? 1.632 -2.833 1.960 1.00 91.94 104 VAL A N 1
ATOM 843 C CA . VAL A 1 104 ? 1.873 -1.797 2.973 1.00 91.94 104 VAL A CA 1
ATOM 844 C C . VAL A 1 104 ? 3.154 -1.031 2.643 1.00 91.94 104 VAL A C 1
ATOM 846 O O . VAL A 1 104 ? 3.096 0.172 2.421 1.00 91.94 104 VAL A O 1
ATOM 849 N N . GLN A 1 105 ? 4.268 -1.746 2.463 1.00 91.06 105 GLN A N 1
ATOM 850 C CA . GLN A 1 105 ? 5.574 -1.143 2.172 1.00 91.06 105 GLN A CA 1
ATOM 851 C C . GLN A 1 105 ? 5.609 -0.340 0.867 1.00 91.06 105 GLN A C 1
ATOM 853 O O . GLN A 1 105 ? 6.340 0.641 0.776 1.00 91.06 105 GLN A O 1
ATOM 858 N N . LEU A 1 106 ? 4.862 -0.757 -0.159 1.00 91.44 106 LEU A N 1
ATOM 859 C CA . LEU A 1 106 ? 4.820 -0.035 -1.433 1.00 91.44 106 LEU A CA 1
ATOM 860 C C . LEU A 1 106 ? 3.846 1.145 -1.397 1.00 91.44 106 LEU A C 1
ATOM 862 O O . LEU A 1 106 ? 4.175 2.216 -1.887 1.00 91.44 106 LEU A O 1
ATOM 866 N N . LEU A 1 107 ? 2.639 0.955 -0.857 1.00 93.94 107 LEU A N 1
ATOM 867 C CA . LEU A 1 107 ? 1.575 1.958 -0.913 1.00 93.94 107 LEU A CA 1
ATOM 868 C C . LEU A 1 107 ? 1.791 3.107 0.071 1.00 93.94 107 LEU A C 1
ATOM 870 O O . LEU A 1 107 ? 1.329 4.205 -0.222 1.00 93.94 107 LEU A O 1
ATOM 874 N N . GLU A 1 108 ? 2.483 2.869 1.185 1.00 93.62 108 GLU A N 1
ATOM 875 C CA . GL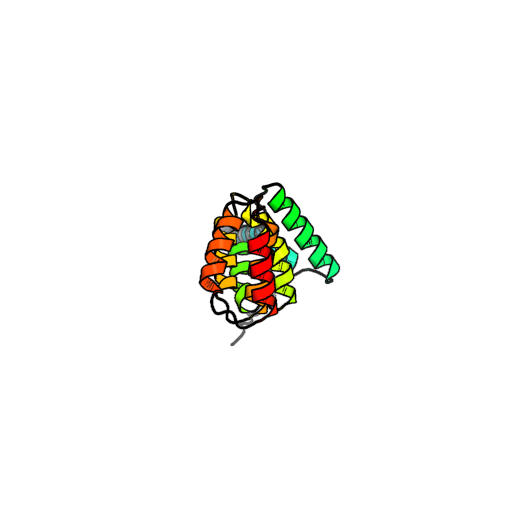U A 1 108 ? 2.832 3.893 2.174 1.00 93.62 108 GLU A CA 1
ATOM 876 C C . GLU A 1 108 ? 3.554 5.098 1.539 1.00 93.62 108 GLU A C 1
ATOM 878 O O . GLU A 1 108 ? 2.942 6.168 1.473 1.00 93.62 108 GLU A O 1
ATOM 883 N N . PRO A 1 109 ? 4.759 4.961 0.947 1.00 94.56 109 PRO A N 1
ATOM 884 C CA . PRO A 1 109 ? 5.439 6.098 0.319 1.00 94.56 109 PRO A CA 1
ATOM 885 C C . PRO A 1 109 ? 4.676 6.630 -0.908 1.00 94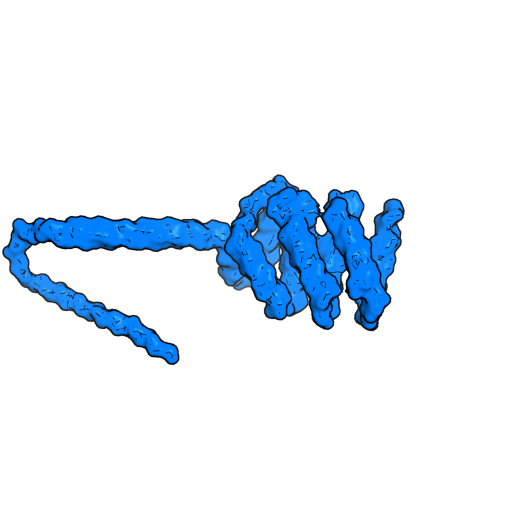.56 109 PRO A C 1
ATOM 887 O O . PRO A 1 109 ? 4.800 7.795 -1.291 1.00 94.56 109 PRO A O 1
ATOM 890 N N . MET A 1 110 ? 3.816 5.811 -1.530 1.00 95.88 110 MET A N 1
ATOM 891 C CA . MET A 1 110 ? 2.972 6.260 -2.642 1.00 95.88 110 MET A CA 1
ATOM 892 C C . MET A 1 110 ? 1.875 7.243 -2.213 1.00 95.88 110 MET A C 1
ATOM 894 O O . MET A 1 110 ? 1.370 7.950 -3.084 1.00 95.88 110 MET A O 1
ATOM 898 N N . LEU A 1 111 ? 1.487 7.311 -0.931 1.00 96.25 111 LEU A N 1
ATOM 899 C CA . LEU A 1 111 ? 0.488 8.278 -0.455 1.00 96.25 111 LEU A CA 1
ATOM 900 C C . LEU A 1 111 ? 0.974 9.727 -0.575 1.00 96.25 111 LEU A C 1
ATOM 902 O O . LEU A 1 111 ? 0.165 10.625 -0.816 1.00 96.25 111 LEU A O 1
ATOM 906 N N . GLU A 1 112 ? 2.276 9.953 -0.417 1.00 94.19 112 GLU A N 1
ATOM 907 C CA . GLU A 1 112 ? 2.903 11.278 -0.482 1.00 94.19 112 GLU A CA 1
ATOM 908 C C . GLU A 1 112 ? 3.458 11.589 -1.873 1.00 94.19 112 GLU A C 1
ATOM 910 O O . GLU A 1 112 ? 3.502 12.746 -2.296 1.00 94.19 112 GLU A O 1
ATOM 915 N N . ASN A 1 113 ? 3.805 10.555 -2.640 1.00 94.50 113 ASN A N 1
ATOM 916 C CA . ASN A 1 113 ? 4.335 10.728 -3.980 1.00 94.50 113 ASN A CA 1
ATOM 917 C C . ASN A 1 113 ? 3.267 11.261 -4.960 1.00 94.50 113 ASN A C 1
ATOM 919 O O . ASN A 1 113 ? 2.271 10.600 -5.268 1.00 94.50 113 ASN A O 1
ATOM 923 N N . GLN A 1 114 ? 3.519 12.440 -5.536 1.00 94.31 114 GLN A N 1
ATOM 924 C CA . GLN A 1 114 ? 2.610 13.127 -6.467 1.00 94.31 114 GLN A CA 1
ATOM 925 C C . GLN A 1 114 ? 2.221 12.317 -7.717 1.00 94.31 114 GLN A C 1
ATOM 927 O O . GLN A 1 114 ? 1.170 12.570 -8.304 1.00 94.31 114 GLN A O 1
ATOM 932 N N . TYR A 1 115 ? 3.048 11.358 -8.146 1.00 94.56 115 TYR A N 1
ATOM 933 C CA . TYR A 1 115 ? 2.754 10.511 -9.304 1.00 94.56 115 TYR A CA 1
ATOM 934 C C . TYR A 1 115 ? 1.802 9.363 -8.965 1.00 94.56 115 TYR A C 1
ATOM 936 O O . TYR A 1 115 ? 1.140 8.837 -9.862 1.00 94.56 115 TYR A O 1
ATOM 944 N N . TYR A 1 116 ? 1.737 8.966 -7.692 1.00 95.75 116 TYR A N 1
ATOM 945 C CA . TYR A 1 116 ? 1.076 7.734 -7.267 1.00 95.75 116 TYR A CA 1
ATOM 946 C C . TYR A 1 116 ? -0.039 7.923 -6.246 1.00 95.75 116 TYR A C 1
ATOM 948 O O . TYR A 1 116 ? -0.842 7.004 -6.083 1.00 95.75 116 TYR A O 1
ATOM 956 N N . ASN A 1 117 ? -0.147 9.087 -5.611 1.00 95.31 117 ASN A N 1
ATOM 957 C CA . ASN A 1 117 ? -1.080 9.324 -4.512 1.00 95.31 117 ASN A CA 1
ATOM 958 C C . ASN A 1 117 ? -2.539 8.963 -4.842 1.00 95.31 117 ASN A C 1
ATOM 960 O O . ASN A 1 117 ? -3.203 8.298 -4.052 1.00 95.31 117 ASN A O 1
ATOM 964 N N . GLN A 1 118 ? -3.031 9.290 -6.040 1.00 96.25 118 GLN A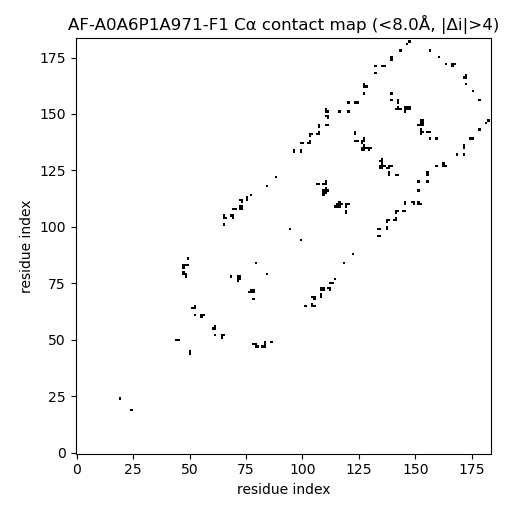 N 1
ATOM 965 C CA . GLN A 1 118 ? -4.385 8.942 -6.483 1.00 96.25 118 GLN A CA 1
ATOM 966 C C . GLN A 1 118 ? -4.569 7.429 -6.640 1.00 96.25 118 GLN A C 1
ATOM 968 O O . GLN A 1 118 ? -5.623 6.879 -6.300 1.00 96.25 118 GLN A O 1
ATOM 973 N N . PHE A 1 119 ? -3.545 6.744 -7.154 1.00 95.75 119 PHE A N 1
ATOM 974 C CA . PHE A 1 119 ? -3.556 5.293 -7.281 1.00 95.75 119 PHE A CA 1
ATOM 975 C C . PHE A 1 119 ? -3.535 4.635 -5.898 1.00 95.75 119 PHE A C 1
ATOM 977 O O . PHE A 1 119 ? -4.383 3.787 -5.621 1.00 95.75 119 PHE A O 1
ATOM 984 N N . ALA A 1 120 ? -2.630 5.065 -5.015 1.00 96.25 120 ALA A N 1
ATOM 985 C CA . ALA A 1 120 ? -2.523 4.548 -3.656 1.00 96.25 120 ALA A CA 1
ATOM 986 C C . ALA A 1 120 ? -3.817 4.767 -2.868 1.00 96.25 120 ALA A C 1
ATOM 988 O O . ALA A 1 120 ? -4.359 3.817 -2.309 1.00 96.25 120 ALA A O 1
ATOM 989 N N . GLN A 1 121 ? -4.399 5.966 -2.939 1.00 97.31 121 GLN A N 1
ATOM 990 C CA . GLN A 1 121 ? -5.692 6.270 -2.328 1.00 97.31 121 GLN A CA 1
ATOM 991 C C . GLN A 1 121 ? -6.801 5.331 -2.824 1.00 97.31 121 GLN A C 1
ATOM 993 O O . GLN A 1 121 ? -7.594 4.818 -2.034 1.00 97.31 121 GLN A O 1
ATOM 998 N N . SER A 1 122 ? -6.855 5.071 -4.133 1.00 97.06 122 SER A N 1
ATOM 999 C CA . SER A 1 122 ? -7.838 4.153 -4.719 1.00 97.06 122 SER A CA 1
ATOM 1000 C C . SER A 1 122 ? -7.641 2.716 -4.228 1.00 97.06 122 SER A C 1
ATOM 1002 O O . SER A 1 122 ? -8.614 2.032 -3.919 1.00 97.06 122 SER A O 1
ATOM 1004 N N . MET A 1 123 ? -6.392 2.266 -4.109 1.00 96.19 123 MET A N 1
ATOM 1005 C CA . MET A 1 123 ? -6.054 0.940 -3.589 1.00 96.19 123 MET A CA 1
ATOM 1006 C C . MET A 1 123 ? -6.408 0.791 -2.107 1.00 96.19 123 MET A C 1
ATOM 1008 O O . MET A 1 123 ? -7.006 -0.214 -1.727 1.00 96.19 123 MET A O 1
ATOM 1012 N N . VAL A 1 124 ? -6.114 1.797 -1.281 1.00 97.31 124 VAL A N 1
ATOM 1013 C CA . VAL A 1 124 ? -6.478 1.794 0.144 1.00 97.31 124 VAL A CA 1
ATOM 1014 C C . VAL A 1 124 ? -7.995 1.737 0.316 1.00 97.31 124 VAL A C 1
ATOM 1016 O O . VAL A 1 124 ? -8.486 0.932 1.103 1.00 97.31 124 VAL A O 1
ATOM 1019 N N . ARG A 1 125 ? -8.767 2.494 -0.474 1.00 97.56 125 ARG A N 1
ATOM 1020 C CA . ARG A 1 125 ? -10.239 2.402 -0.463 1.00 97.56 125 ARG A CA 1
ATOM 1021 C C . ARG A 1 125 ? -10.741 1.000 -0.793 1.00 97.56 125 ARG A C 1
ATOM 1023 O O . ARG A 1 125 ? -11.653 0.515 -0.131 1.00 97.56 125 ARG A O 1
ATOM 1030 N N . LEU A 1 126 ? -10.144 0.341 -1.789 1.00 95.81 126 LEU A N 1
ATOM 1031 C CA . LEU A 1 126 ? -10.490 -1.043 -2.128 1.00 95.81 126 LEU A CA 1
ATOM 1032 C C . LEU A 1 126 ? -10.200 -2.000 -0.968 1.00 95.81 126 LEU A C 1
ATOM 1034 O O . LEU A 1 126 ? -11.004 -2.890 -0.712 1.00 95.81 126 LEU A O 1
ATOM 1038 N N . LEU A 1 127 ? -9.084 -1.806 -0.262 1.00 96.19 127 LEU A N 1
ATOM 1039 C CA . LEU A 1 127 ? -8.735 -2.598 0.915 1.00 96.19 127 LEU A CA 1
ATOM 1040 C C . LEU A 1 127 ? -9.704 -2.364 2.084 1.00 96.19 127 LEU A C 1
ATOM 1042 O O . LEU A 1 127 ? -10.087 -3.331 2.736 1.00 96.19 127 LEU A O 1
ATOM 1046 N N . LEU A 1 128 ? -10.129 -1.118 2.329 1.00 97.25 128 LEU A N 1
ATOM 1047 C CA . LEU A 1 128 ? -11.048 -0.755 3.419 1.00 97.25 128 LEU A CA 1
ATOM 1048 C C . LEU A 1 128 ? -12.423 -1.423 3.299 1.00 97.25 128 LEU A C 1
ATOM 1050 O O . LEU A 1 128 ? -13.026 -1.759 4.314 1.00 97.25 128 LEU A O 1
ATOM 1054 N N . VAL A 1 129 ? -12.914 -1.626 2.075 1.00 96.00 129 VAL A N 1
ATOM 1055 C CA . VAL A 1 129 ? -14.222 -2.259 1.821 1.00 96.00 129 VAL A CA 1
ATOM 1056 C C . VAL A 1 129 ? -14.118 -3.756 1.513 1.00 96.00 129 VAL A C 1
ATOM 1058 O O . VAL A 1 129 ? -15.114 -4.386 1.157 1.00 96.00 129 VAL A O 1
ATOM 1061 N N . ASP A 1 130 ? -12.924 -4.344 1.614 1.00 95.00 130 ASP A N 1
ATOM 1062 C CA . ASP A 1 130 ? -12.718 -5.766 1.353 1.00 95.00 130 ASP A CA 1
ATOM 1063 C C . ASP A 1 130 ? -13.328 -6.620 2.476 1.00 95.00 130 ASP A C 1
ATOM 1065 O O . ASP A 1 130 ? -13.230 -6.302 3.662 1.00 95.00 130 ASP A O 1
ATOM 1069 N N . ASN A 1 131 ? -13.926 -7.758 2.121 1.00 94.19 131 ASN A N 1
ATOM 1070 C CA . ASN A 1 131 ? -14.545 -8.664 3.093 1.00 94.19 131 ASN A CA 1
ATOM 1071 C C . ASN A 1 131 ? -13.520 -9.327 4.031 1.00 94.19 131 ASN A C 1
ATOM 1073 O O . ASN A 1 131 ? -13.883 -9.795 5.112 1.00 94.19 131 ASN A O 1
ATOM 1077 N N . ARG A 1 132 ? -12.238 -9.365 3.656 1.00 94.38 132 ARG A N 1
ATOM 1078 C CA . ARG A 1 132 ? -11.165 -9.973 4.447 1.00 94.38 132 ARG A CA 1
ATOM 1079 C C . ARG A 1 132 ? -10.636 -8.986 5.480 1.00 94.38 132 ARG A C 1
ATOM 1081 O O . ARG A 1 132 ? -10.086 -7.941 5.144 1.00 94.38 132 ARG A O 1
ATOM 1088 N N . ALA A 1 133 ? -10.684 -9.392 6.741 1.00 95.31 133 ALA A N 1
ATOM 1089 C CA . ALA A 1 133 ? -10.175 -8.617 7.865 1.00 95.31 133 ALA A CA 1
ATOM 1090 C C . ALA A 1 133 ? -8.689 -8.221 7.704 1.00 95.31 133 ALA A C 1
ATOM 1092 O O . ALA A 1 133 ? -8.283 -7.103 8.007 1.00 95.31 133 ALA A O 1
ATOM 1093 N N . THR A 1 134 ? -7.862 -9.104 7.141 1.00 94.62 134 THR A N 1
ATOM 1094 C CA . THR A 1 134 ? -6.440 -8.827 6.875 1.00 94.62 134 THR A CA 1
ATOM 1095 C C . THR A 1 134 ? -6.224 -7.717 5.847 1.00 94.62 134 THR A C 1
ATOM 1097 O O . THR A 1 134 ? -5.251 -6.979 5.952 1.00 94.62 134 THR A O 1
ATOM 1100 N N . ALA A 1 135 ? -7.117 -7.592 4.860 1.00 95.81 135 ALA A N 1
ATOM 1101 C CA . ALA A 1 135 ? -7.044 -6.542 3.848 1.00 95.81 135 ALA A CA 1
ATOM 1102 C C . ALA A 1 135 ? -7.389 -5.181 4.464 1.00 95.81 135 ALA A C 1
ATOM 1104 O O . ALA A 1 135 ? -6.632 -4.227 4.307 1.00 95.81 135 ALA A O 1
ATOM 1105 N N . ARG A 1 136 ? -8.476 -5.123 5.244 1.00 96.94 136 ARG A N 1
ATOM 1106 C CA . ARG A 1 136 ? -8.882 -3.911 5.970 1.00 96.94 136 ARG A CA 1
ATOM 1107 C C . ARG A 1 136 ? -7.819 -3.469 6.972 1.00 96.94 136 ARG A C 1
ATOM 1109 O O . ARG A 1 136 ? -7.490 -2.291 7.026 1.00 96.94 136 ARG A O 1
ATOM 1116 N N . TYR A 1 137 ? -7.214 -4.414 7.696 1.00 96.75 137 TYR A N 1
ATOM 1117 C CA . TYR A 1 137 ? -6.089 -4.127 8.588 1.00 96.75 137 TYR A CA 1
ATOM 1118 C C . TYR A 1 137 ? -4.885 -3.543 7.838 1.00 96.75 137 TYR A C 1
ATOM 1120 O O . TYR A 1 137 ? -4.343 -2.531 8.259 1.00 96.75 137 TYR A O 1
ATOM 1128 N N . ALA A 1 138 ? -4.504 -4.124 6.696 1.00 96.19 138 ALA A N 1
ATOM 1129 C CA . ALA A 1 138 ? -3.425 -3.584 5.870 1.00 96.19 138 ALA A CA 1
ATOM 1130 C C . ALA A 1 138 ? -3.727 -2.163 5.369 1.00 96.19 138 ALA A C 1
ATOM 1132 O O . ALA A 1 138 ? -2.829 -1.329 5.320 1.00 96.19 138 ALA A O 1
ATOM 1133 N N . ALA A 1 139 ? -4.991 -1.868 5.045 1.00 97.44 139 ALA A N 1
ATOM 1134 C CA . ALA A 1 139 ? -5.429 -0.514 4.715 1.00 97.44 139 ALA A CA 1
ATOM 1135 C C . ALA A 1 139 ? -5.158 0.462 5.868 1.00 97.44 139 ALA A C 1
ATOM 1137 O O . ALA A 1 139 ? -4.655 1.557 5.637 1.00 97.44 139 ALA A O 1
ATOM 1138 N N . LEU A 1 140 ? -5.477 0.057 7.101 1.00 97.81 140 LEU A N 1
ATOM 1139 C CA . LEU A 1 140 ? -5.237 0.880 8.281 1.00 97.81 140 LEU A CA 1
ATOM 1140 C C . LEU A 1 140 ? -3.750 1.063 8.573 1.00 97.81 140 LEU A C 1
ATOM 1142 O O . LEU A 1 140 ? -3.380 2.152 8.981 1.00 97.81 140 LEU A O 1
ATOM 1146 N N . GLU A 1 141 ? -2.910 0.047 8.366 1.00 97.00 141 GLU A N 1
ATOM 1147 C CA . GLU A 1 141 ? -1.452 0.189 8.515 1.00 97.00 141 GLU A CA 1
ATOM 1148 C C . GLU A 1 141 ? -0.907 1.228 7.525 1.00 97.00 141 GLU A C 1
ATOM 1150 O O . GLU A 1 141 ? -0.209 2.146 7.934 1.00 97.00 141 GLU A O 1
ATOM 1155 N N . ILE A 1 142 ? -1.322 1.161 6.252 1.00 96.62 142 ILE A N 1
ATOM 1156 C CA . ILE A 1 142 ? -0.945 2.155 5.229 1.00 96.62 142 ILE A CA 1
ATOM 1157 C C . ILE A 1 142 ? -1.386 3.566 5.634 1.00 96.62 142 ILE A C 1
ATOM 1159 O O . ILE A 1 142 ? -0.624 4.517 5.491 1.00 96.62 142 ILE A O 1
ATOM 1163 N N . ILE A 1 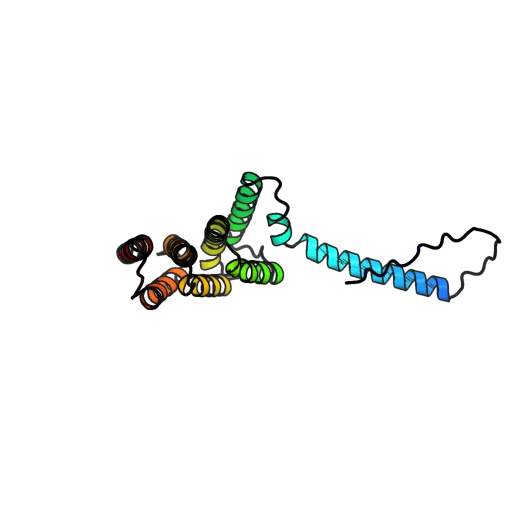143 ? -2.623 3.710 6.124 1.00 97.50 143 ILE A N 1
ATOM 1164 C CA . ILE A 1 143 ? -3.139 4.998 6.606 1.00 97.50 143 ILE A CA 1
ATOM 1165 C C . ILE A 1 143 ? -2.309 5.479 7.792 1.00 97.50 143 ILE A C 1
ATOM 1167 O O . ILE A 1 143 ? -1.863 6.619 7.784 1.00 97.50 143 ILE A O 1
ATOM 1171 N N . GLY A 1 144 ? -2.100 4.614 8.784 1.00 96.12 144 GLY A N 1
ATOM 1172 C CA . GLY A 1 144 ? -1.415 4.926 10.031 1.00 96.12 144 GLY A CA 1
ATOM 1173 C C . GLY A 1 144 ? 0.009 5.422 9.823 1.00 96.12 144 GLY A C 1
ATOM 1174 O O . GLY A 1 144 ? 0.395 6.391 10.470 1.00 96.12 144 GLY A O 1
ATOM 1175 N N . SER A 1 145 ? 0.752 4.820 8.892 1.00 92.44 145 SER A N 1
ATOM 1176 C CA . SER A 1 145 ? 2.111 5.259 8.569 1.00 92.44 145 SER A CA 1
ATOM 1177 C C . SER A 1 145 ? 2.181 6.680 8.000 1.00 92.44 145 SER A C 1
ATOM 1179 O O . SER A 1 145 ? 3.171 7.367 8.215 1.00 92.44 145 SER A O 1
ATOM 1181 N N . GLY A 1 146 ? 1.144 7.129 7.283 1.00 91.44 146 GLY A N 1
ATOM 1182 C CA . GLY A 1 146 ? 1.117 8.451 6.649 1.00 91.44 146 GLY A CA 1
ATOM 1183 C C . GLY A 1 146 ? 0.412 9.543 7.459 1.00 91.44 146 GLY A C 1
ATOM 1184 O O . GLY A 1 146 ? 0.267 10.659 6.959 1.00 91.44 146 GLY A O 1
ATOM 1185 N N . LEU A 1 147 ? -0.102 9.249 8.659 1.00 93.88 147 LEU A N 1
ATOM 1186 C CA . LEU A 1 147 ? -0.827 10.248 9.454 1.00 93.88 147 LEU A CA 1
ATOM 1187 C C . LEU A 1 147 ? 0.098 11.380 9.901 1.00 93.88 147 LEU A C 1
ATOM 1189 O O . LEU A 1 147 ? 1.202 11.150 10.390 1.00 93.88 147 LEU A O 1
ATOM 1193 N N . GLY A 1 148 ? -0.373 12.618 9.750 1.00 88.44 148 GLY A N 1
ATOM 1194 C CA . GLY A 1 148 ? 0.388 13.819 10.106 1.00 88.44 148 GLY A CA 1
ATOM 1195 C C . GLY A 1 148 ? 1.476 14.221 9.102 1.00 88.44 148 GLY A C 1
ATOM 1196 O O . GLY A 1 148 ? 1.963 15.350 9.169 1.00 88.44 148 GLY A O 1
ATOM 1197 N N . THR A 1 149 ? 1.824 13.356 8.146 1.00 88.44 149 THR A N 1
ATOM 1198 C CA . THR A 1 149 ? 2.781 13.648 7.062 1.00 88.44 149 THR A CA 1
ATOM 1199 C C . THR A 1 149 ? 2.089 13.741 5.700 1.00 88.44 149 THR A C 1
ATOM 1201 O O . THR A 1 149 ? 2.418 14.605 4.884 1.00 88.44 149 THR A O 1
ATOM 1204 N N . SER A 1 150 ? 1.045 12.938 5.484 1.00 93.06 150 SER A N 1
ATOM 1205 C CA . SER A 1 150 ? 0.277 12.873 4.247 1.00 93.06 150 SER A CA 1
ATOM 1206 C C . SER A 1 150 ? -1.165 13.335 4.435 1.00 93.06 150 SER A C 1
ATOM 1208 O O . SER A 1 150 ? -2.004 12.641 5.009 1.00 93.06 150 SER A O 1
ATOM 1210 N N . GLN A 1 151 ? -1.527 14.443 3.781 1.00 94.44 151 GLN A N 1
ATOM 1211 C CA . GLN A 1 151 ? -2.924 14.893 3.723 1.00 94.44 151 GLN A CA 1
ATOM 1212 C C . GLN A 1 151 ? -3.862 13.827 3.119 1.00 94.44 151 GLN A C 1
ATOM 1214 O O . GLN A 1 151 ? -5.066 13.814 3.397 1.00 94.44 151 GLN A O 1
ATOM 1219 N N . VAL A 1 152 ? -3.333 12.941 2.266 1.00 96.69 152 VAL A N 1
ATOM 1220 C CA . VAL A 1 152 ? -4.085 11.822 1.687 1.00 96.69 152 VAL A CA 1
ATOM 1221 C C . VAL A 1 152 ? -4.406 10.784 2.759 1.00 96.69 152 VAL A C 1
ATOM 1223 O O . VAL A 1 152 ? -5.547 10.321 2.801 1.00 96.69 152 VAL A O 1
ATOM 1226 N N . ALA A 1 153 ? -3.455 10.464 3.640 1.00 96.56 153 ALA A N 1
ATOM 1227 C CA . ALA A 1 153 ? -3.675 9.563 4.769 1.00 96.56 153 ALA A CA 1
ATOM 1228 C C . ALA A 1 153 ? -4.733 10.116 5.734 1.00 96.56 153 ALA A C 1
ATOM 1230 O O . ALA A 1 153 ? -5.675 9.399 6.064 1.00 96.56 153 ALA A O 1
ATOM 1231 N N . ASP A 1 154 ? -4.667 11.404 6.090 1.00 95.44 154 ASP A N 1
ATOM 1232 C CA . ASP A 1 154 ? -5.658 12.032 6.980 1.00 95.44 154 ASP A CA 1
ATOM 1233 C C . ASP A 1 154 ? -7.083 11.940 6.407 1.00 95.44 154 ASP A C 1
ATOM 1235 O O . ASP A 1 154 ? -8.061 11.661 7.109 1.00 95.44 154 ASP A O 1
ATOM 1239 N N . ASN A 1 155 ? -7.220 12.153 5.095 1.00 96.88 155 ASN A N 1
ATOM 1240 C CA . ASN A 1 155 ? -8.502 12.017 4.408 1.00 96.88 155 ASN A CA 1
ATOM 1241 C C . ASN A 1 155 ? -8.977 10.558 4.388 1.00 96.88 155 ASN A C 1
ATOM 1243 O O . ASN A 1 155 ? -10.156 10.291 4.627 1.00 96.88 155 ASN A O 1
ATOM 1247 N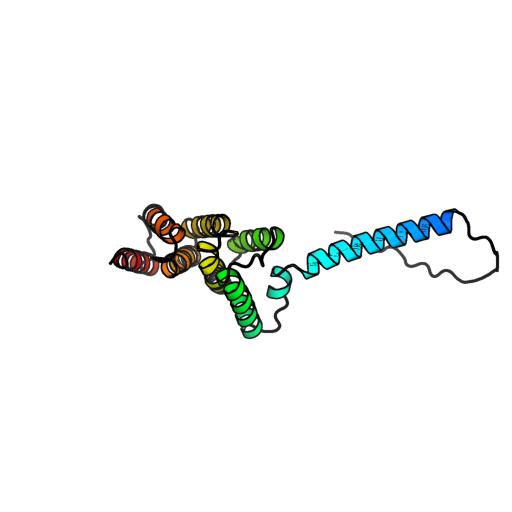 N . LEU A 1 156 ? -8.067 9.613 4.146 1.00 98.12 156 LEU A N 1
ATOM 1248 C CA . LEU A 1 156 ? -8.369 8.184 4.179 1.00 98.12 156 LEU A CA 1
ATOM 1249 C C . LEU A 1 156 ? -8.758 7.704 5.579 1.00 98.12 156 LEU A C 1
ATOM 1251 O O . LEU A 1 156 ? -9.627 6.843 5.677 1.00 98.12 156 LEU A O 1
ATOM 1255 N N . LEU A 1 157 ? -8.200 8.272 6.652 1.00 97.81 157 LEU A N 1
ATOM 1256 C CA . LEU A 1 157 ? -8.623 7.957 8.017 1.00 97.81 157 LEU A CA 1
ATOM 1257 C C . LEU A 1 157 ? -10.091 8.328 8.228 1.00 97.81 157 LEU A C 1
ATOM 1259 O O . LEU A 1 157 ? -10.870 7.497 8.690 1.00 97.81 157 LEU A O 1
ATOM 1263 N N . ARG A 1 158 ? -10.507 9.533 7.822 1.00 96.44 158 ARG A N 1
ATOM 1264 C CA . ARG A 1 158 ? -11.918 9.958 7.911 1.00 96.44 158 ARG A CA 1
ATOM 1265 C C . ARG A 1 158 ? -12.846 9.018 7.143 1.00 96.44 158 ARG A C 1
ATOM 1267 O O . ARG A 1 158 ? -13.926 8.687 7.630 1.00 96.44 158 ARG A O 1
ATOM 1274 N N . GLU A 1 159 ? -12.424 8.563 5.967 1.00 97.56 159 GLU A N 1
ATOM 1275 C CA . GLU A 1 159 ? -13.164 7.565 5.189 1.00 97.56 159 GLU A CA 1
ATOM 1276 C C . GLU A 1 159 ? -13.196 6.197 5.886 1.00 97.56 159 GLU A C 1
ATOM 1278 O O . GLU A 1 159 ? -14.251 5.566 5.953 1.00 97.56 159 GLU A O 1
ATOM 1283 N N . ALA A 1 160 ? -12.078 5.751 6.462 1.00 97.75 160 ALA A N 1
ATOM 1284 C CA . ALA A 1 160 ? -11.993 4.499 7.206 1.00 97.75 160 ALA A CA 1
ATOM 1285 C C . ALA A 1 160 ? -12.945 4.488 8.410 1.00 97.75 160 ALA A C 1
ATOM 1287 O O . ALA A 1 160 ? -13.616 3.484 8.644 1.00 97.75 160 ALA A O 1
ATOM 1288 N N . LEU A 1 161 ? -13.088 5.615 9.118 1.00 96.56 161 LEU A N 1
ATOM 1289 C CA . LEU A 1 161 ? -14.065 5.764 10.203 1.00 96.56 161 LEU A CA 1
ATOM 1290 C C . LEU A 1 161 ? -15.507 5.543 9.742 1.00 96.56 161 LEU A C 1
ATOM 1292 O O . LEU A 1 161 ? -16.325 5.027 10.502 1.00 96.56 161 LEU A O 1
ATOM 1296 N N . PHE A 1 162 ? -15.824 5.923 8.505 1.00 96.38 162 PHE A N 1
ATOM 1297 C CA . PHE A 1 162 ? -17.136 5.684 7.921 1.00 96.38 162 PHE A CA 1
ATOM 1298 C C . PHE A 1 162 ? -17.303 4.230 7.462 1.00 96.38 162 PHE A C 1
ATOM 1300 O O . PHE A 1 162 ? -18.314 3.602 7.783 1.00 96.38 162 PHE A O 1
ATOM 1307 N N . PHE A 1 163 ? -16.323 3.683 6.735 1.00 96.50 163 PHE A N 1
ATOM 1308 C CA . PHE A 1 163 ? -16.401 2.328 6.180 1.00 96.50 163 PHE A CA 1
ATOM 1309 C C . PHE A 1 163 ? -16.368 1.231 7.249 1.00 96.50 163 PHE A C 1
ATOM 1311 O O . PHE A 1 163 ? -17.029 0.210 7.085 1.00 96.50 163 PHE A O 1
ATOM 1318 N N . LEU A 1 164 ? -15.639 1.446 8.346 1.00 96.69 164 LEU A N 1
ATOM 1319 C CA . LEU A 1 164 ? -15.401 0.446 9.393 1.00 96.69 164 LEU A CA 1
ATOM 1320 C C . LEU A 1 164 ? -16.237 0.677 10.661 1.00 96.69 164 LEU A C 1
ATOM 1322 O O . LEU A 1 164 ? -15.944 0.103 11.708 1.00 96.69 164 LEU A O 1
ATOM 1326 N N . LYS A 1 165 ? -17.284 1.507 10.592 1.00 94.56 165 LYS A N 1
ATOM 1327 C CA . LYS A 1 165 ? -18.125 1.850 11.755 1.00 94.56 165 LYS A CA 1
ATOM 1328 C C . LYS A 1 165 ? -18.776 0.630 12.430 1.00 94.56 165 LYS A C 1
ATOM 1330 O O . LYS A 1 165 ? -18.985 0.649 13.638 1.00 94.56 165 LYS A O 1
ATOM 1335 N N . ASP A 1 166 ? -19.065 -0.411 11.647 1.00 94.12 166 ASP A N 1
ATOM 1336 C CA . ASP A 1 166 ? -19.721 -1.653 12.079 1.00 94.12 166 ASP A CA 1
ATOM 1337 C C . ASP A 1 166 ? -18.733 -2.841 12.099 1.00 94.12 166 ASP A C 1
ATOM 1339 O O . ASP A 1 166 ? -19.137 -4.000 12.006 1.00 94.12 166 ASP A O 1
ATOM 1343 N N . GLU A 1 167 ? -17.424 -2.568 12.163 1.00 96.56 167 GLU A N 1
ATOM 1344 C CA . GLU A 1 167 ? -16.385 -3.600 12.168 1.00 96.56 167 GLU A CA 1
ATOM 1345 C C . GLU A 1 167 ? -16.526 -4.545 13.369 1.00 96.56 167 GLU A C 1
ATOM 1347 O O . GLU A 1 167 ? -16.555 -4.118 14.526 1.00 96.56 167 GLU A O 1
ATOM 1352 N N . THR A 1 168 ? -16.561 -5.847 13.086 1.00 95.56 168 THR A N 1
ATOM 1353 C CA . THR A 1 168 ? -16.706 -6.901 14.097 1.00 95.56 168 THR A CA 1
ATOM 1354 C C . THR A 1 168 ? -15.365 -7.427 14.599 1.00 95.56 168 THR A C 1
ATOM 1356 O O . THR A 1 168 ? -15.289 -8.003 15.685 1.00 95.56 168 THR A O 1
ATOM 1359 N N . GLU A 1 169 ? -14.300 -7.259 13.816 1.00 97.50 169 GLU A N 1
ATOM 1360 C CA . GLU A 1 169 ? -12.971 -7.761 14.148 1.00 97.50 169 GLU A CA 1
ATOM 1361 C C . GLU A 1 169 ? -12.280 -6.861 15.173 1.00 97.50 169 GLU A C 1
ATOM 1363 O O . GLU A 1 169 ? -11.766 -5.786 14.862 1.00 97.50 169 GLU A O 1
ATOM 1368 N N . ILE A 1 170 ? -12.214 -7.342 16.419 1.00 96.44 170 ILE A N 1
ATOM 1369 C CA . ILE A 1 170 ? -11.743 -6.577 17.586 1.00 96.44 170 ILE A CA 1
ATOM 1370 C C . ILE A 1 170 ? -10.375 -5.924 17.354 1.00 96.44 170 ILE A C 1
ATOM 1372 O O . ILE A 1 170 ? -10.132 -4.813 17.826 1.00 96.44 170 ILE A O 1
ATOM 1376 N N . TYR A 1 171 ? -9.454 -6.612 16.678 1.00 96.12 171 TYR A N 1
ATOM 1377 C CA . TYR A 1 171 ? -8.106 -6.093 16.456 1.00 96.12 171 TYR A CA 1
ATOM 1378 C C . TYR A 1 171 ? -8.086 -4.921 15.462 1.00 96.12 171 TYR A C 1
ATOM 1380 O O . TYR A 1 171 ? -7.293 -4.000 15.647 1.00 96.12 171 TYR A O 1
ATOM 1388 N N . ILE A 1 172 ? -8.990 -4.909 14.476 1.00 97.31 172 ILE A N 1
ATOM 1389 C CA . ILE A 1 172 ? -9.162 -3.801 13.529 1.00 97.31 172 ILE A CA 1
ATOM 1390 C C . ILE A 1 172 ? -9.783 -2.613 14.251 1.00 97.31 172 ILE A C 1
ATOM 1392 O O . ILE A 1 172 ? -9.225 -1.521 14.201 1.00 97.31 172 ILE A O 1
ATOM 1396 N N . SER A 1 173 ? -10.873 -2.824 14.996 1.00 95.75 173 SER A N 1
ATOM 1397 C CA . SER A 1 173 ? -11.531 -1.749 15.746 1.00 95.75 173 SER A CA 1
ATOM 1398 C C . SER A 1 173 ? -10.569 -1.110 16.753 1.00 95.75 173 SER A C 1
ATOM 1400 O O . SER A 1 173 ? -10.463 0.110 16.820 1.00 95.75 173 SER A O 1
ATOM 1402 N N . LYS A 1 174 ? -9.791 -1.917 17.492 1.00 95.88 174 LYS A N 1
ATOM 1403 C CA . LYS A 1 174 ? -8.767 -1.407 18.422 1.00 95.88 174 LYS A CA 1
ATOM 1404 C C . LYS A 1 174 ? -7.688 -0.592 17.723 1.00 95.88 174 LYS A C 1
ATOM 1406 O O . LYS A 1 174 ? -7.227 0.394 18.289 1.00 95.88 174 LYS A O 1
ATOM 1411 N N . TYR A 1 175 ? -7.246 -1.025 16.547 1.00 96.88 175 TYR A N 1
ATOM 1412 C CA . TYR A 1 175 ? -6.234 -0.296 15.796 1.00 96.88 175 TYR A CA 1
ATOM 1413 C C . TYR A 1 175 ? -6.799 1.021 15.252 1.00 96.88 175 TYR A C 1
ATOM 1415 O O . TYR A 1 175 ? -6.183 2.063 15.440 1.00 96.88 175 TYR A O 1
ATOM 1423 N N . LEU A 1 176 ? -8.026 1.011 14.726 1.00 96.00 176 LEU A N 1
ATOM 1424 C CA . LEU A 1 176 ? -8.732 2.215 14.290 1.00 96.00 176 LEU A CA 1
ATOM 1425 C C . LEU A 1 176 ? -8.895 3.244 15.421 1.00 96.00 176 LEU A C 1
ATOM 1427 O O . LEU A 1 176 ? -8.662 4.428 15.206 1.00 96.00 176 LEU A O 1
ATOM 1431 N N . GLU A 1 177 ? -9.240 2.808 16.638 1.00 93.88 177 GLU A N 1
ATOM 1432 C CA . GLU A 1 177 ? -9.305 3.700 17.807 1.00 93.88 177 GLU A CA 1
ATOM 1433 C C . GLU A 1 177 ? -7.942 4.304 18.168 1.00 93.88 177 GLU A C 1
ATOM 1435 O O . GLU A 1 177 ? -7.872 5.464 18.568 1.00 93.88 177 GLU A O 1
ATOM 1440 N N . ARG A 1 178 ? -6.844 3.554 18.002 1.00 94.75 178 ARG A N 1
ATOM 1441 C CA . ARG A 1 178 ? -5.492 4.101 18.204 1.00 94.75 178 ARG A CA 1
ATOM 1442 C C . ARG A 1 178 ? -5.182 5.194 17.190 1.00 94.75 178 ARG A C 1
ATOM 1444 O O . ARG A 1 178 ? -4.678 6.232 17.598 1.00 94.75 178 ARG A O 1
ATOM 1451 N N . LEU A 1 179 ? -5.536 4.985 15.921 1.00 93.75 179 LEU A N 1
ATOM 1452 C CA . LEU A 1 179 ? -5.328 5.976 14.860 1.00 93.75 179 LEU A CA 1
ATOM 1453 C C . LEU A 1 179 ? -6.151 7.260 15.066 1.00 93.75 179 LEU A C 1
ATOM 1455 O O . LEU A 1 179 ? -5.723 8.333 14.662 1.00 93.75 179 LEU A O 1
ATOM 1459 N N . LYS A 1 180 ? -7.310 7.194 15.737 1.00 87.31 180 LYS A N 1
ATOM 1460 C CA . LYS A 1 180 ? -8.051 8.404 16.153 1.00 87.31 180 LYS A CA 1
ATOM 1461 C C . LYS A 1 180 ? -7.323 9.204 17.234 1.00 87.31 180 LYS A C 1
ATOM 1463 O O . LYS A 1 180 ? -7.496 10.412 17.330 1.00 87.31 180 LYS A O 1
ATOM 1468 N N . GLY A 1 181 ? -6.578 8.517 18.101 1.00 78.12 181 GLY A N 1
ATOM 1469 C CA . GLY A 1 181 ? -5.884 9.122 19.239 1.00 78.12 181 GLY A CA 1
ATOM 1470 C C . GLY A 1 181 ? -4.568 9.811 18.879 1.00 78.12 181 GLY A C 1
ATOM 1471 O O . GLY A 1 181 ? -3.977 10.444 19.748 1.00 78.12 181 GLY A O 1
ATOM 1472 N N . THR A 1 182 ? -4.106 9.677 17.635 1.00 61.09 182 THR A N 1
ATOM 1473 C CA . THR A 1 182 ? -2.866 10.280 17.124 1.00 61.09 182 THR A CA 1
ATOM 1474 C C . THR A 1 182 ? -3.029 11.704 16.573 1.00 61.09 182 THR A C 1
ATOM 1476 O O . THR A 1 182 ? -2.023 12.307 16.221 1.00 61.09 182 THR A O 1
ATOM 1479 N N . ASP A 1 183 ? -4.238 12.283 16.580 1.00 47.03 183 ASP A N 1
ATOM 1480 C CA . ASP A 1 183 ? -4.502 13.701 16.246 1.00 47.03 183 ASP A CA 1
ATOM 1481 C C . ASP A 1 183 ? -4.116 14.667 17.404 1.00 47.03 183 ASP A C 1
ATOM 1483 O O . ASP A 1 183 ? -4.903 15.537 17.792 1.00 47.03 183 ASP A O 1
ATOM 1487 N N . GLY A 1 184 ? -2.934 14.479 18.008 1.00 39.47 184 GLY A N 1
ATOM 1488 C CA . GLY A 1 184 ? -2.429 15.249 19.159 1.00 39.47 184 GLY A CA 1
ATOM 1489 C C . GLY A 1 184 ? -1.199 16.087 18.850 1.00 39.47 184 GLY A C 1
ATOM 1490 O O . GLY A 1 184 ? -0.175 15.481 18.470 1.00 39.47 184 GLY A O 1
#

Nearest PDB structures (foldseek):
  4nee-assembly3_A  TM=4.694E-01  e=1.992E-01  Rattus norvegicus
  4nee-assembly4_G  TM=4.718E-01  e=4.443E-01  Rattus norvegicus
  7pks-assembly1_a  TM=4.686E-01  e=6.002E-01  Homo sapiens
  2db0-assembly1_A  TM=3.280E-01  e=1.042E+00  Pyrococcus horikoshii OT3
  8edo-assembly1_A  TM=3.179E-01  e=6.337E+00  Homo sapiens

Foldseek 3Di:
DDDDDDDDDDDDDDDDDPDPDPVVVVVVVVVVVVVVVVVVVVVVVVLALVVVLVPAPDPVSNVVSLQVLLVCLLVLDPSHDPVNLVVLLVCLVVDDLVVLVSLLSNLLSLCARPVRVVSSLVCLVVLLQDPDPSSNQSSLSSLLSCPPPGPSSVVVLVVSCVSCVVPPPPVSVVSNVVSVVPPD

Radius of gyration: 25.06 Å; Cα contacts (8 Å, |Δi|>4): 141; chains: 1; bounding box: 44×44×78 Å

Secondary structure (DSSP, 8-state):
---------------------HHHHHHHHHHHHHHHHHHHHHHHHHT-HHHHHHT-SSHHHHHHHHHHHHHHHHTT-----HHHHHHHHHHHTT--HHHHHHHHHHHHHHTT-TTTHHHHHHHHHHHHT-SSHHHHHHHHHHHHHTTTT-HHHHHHHHHHHHHTTT---HHHHHHHHHHHTT--

Solvent-accessible surface area (backbone atoms only — not comparable to full-atom values): 10675 Å² total; per-residue (Å²): 138,84,81,84,80,78,83,86,76,83,80,78,89,79,82,95,70,100,65,85,48,79,60,53,62,50,49,51,49,52,52,50,52,53,45,53,57,47,52,56,50,48,54,63,52,75,64,35,58,53,60,62,58,71,69,45,92,44,73,67,53,36,50,52,52,50,50,59,51,24,51,41,27,58,76,60,48,86,73,74,51,76,66,40,52,53,47,58,60,62,43,61,82,77,52,52,75,69,51,39,58,52,47,30,59,49,38,36,35,21,39,67,19,88,91,34,23,72,58,30,52,52,52,38,54,54,22,50,72,40,91,47,68,68,42,27,43,34,29,48,51,30,30,59,76,26,51,95,78,19,74,54,20,50,53,49,47,60,49,45,57,64,70,49,69,82,58,81,53,65,70,51,50,54,49,54,54,51,61,65,66,63,85,115